Protein AF-A0A5N6WVU7-F1 (afdb_monomer_lite)

InterPro domains:
  IPR021858 Fungal transcription factor [PF11951] (6-106)
  IPR021858 Fungal transcription factor [PF11951] (131-244)

Sequence (281 aa):
MIGRYAALQSLRESLGTYGNGEYCYSILDTIIILFSLDVICLGTWRTHLLGAYCLLEACGGIEKWVASVRTQVQIGILLLLDAITSLVNREDCVFPYSYFEALLSMYNGYEWDLFILCEDSWHRVSPVTGLQDEESMQQDVDNMQFAEAWRNGLLLYLYRVFRWVPGCGIPVHILYRARAIMDHVFACRDECMISRQALLPLFFAGCELQEPMSHKRILNLCSSWNDRTRYHMFSTTIPLLEAVKAEQRTKGFEKVWLGQIIDRQHSSDSHFPLHVRICFG

Organism: NCBI:txid1034303

Structure (mmCIF, N/CA/C/O backbone):
data_AF-A0A5N6WVU7-F1
#
_entry.id   AF-A0A5N6WVU7-F1
#
loop_
_atom_site.group_PDB
_atom_site.id
_atom_site.type_symbol
_atom_site.label_atom_id
_atom_site.label_alt_id
_atom_site.label_comp_id
_atom_site.label_asym_id
_atom_site.label_entity_id
_atom_site.label_seq_id
_atom_site.pdbx_PDB_ins_code
_atom_site.Cartn_x
_atom_site.Cartn_y
_atom_site.Cartn_z
_atom_site.occupancy
_atom_site.B_iso_or_equiv
_atom_site.auth_seq_id
_atom_site.auth_comp_id
_atom_site.auth_asym_id
_atom_site.auth_atom_id
_atom_site.pdbx_PDB_model_num
ATOM 1 N N . MET A 1 1 ? 2.854 18.314 -23.146 1.00 35.88 1 MET A N 1
ATOM 2 C CA . MET A 1 1 ? 2.518 17.940 -24.543 1.00 35.88 1 MET A CA 1
ATOM 3 C C . MET A 1 1 ? 3.759 17.599 -25.380 1.00 35.88 1 MET A C 1
ATOM 5 O O . MET A 1 1 ? 3.767 16.538 -25.982 1.00 35.88 1 MET A O 1
ATOM 9 N N . ILE A 1 2 ? 4.822 18.421 -25.367 1.00 36.81 2 ILE A N 1
ATOM 10 C CA . ILE A 1 2 ? 6.056 18.200 -26.160 1.00 36.81 2 ILE A CA 1
ATOM 11 C C . ILE A 1 2 ? 6.826 16.923 -25.748 1.00 36.81 2 ILE A C 1
ATOM 13 O O . ILE A 1 2 ? 7.222 16.149 -26.614 1.00 36.81 2 ILE A O 1
ATOM 17 N N . GLY A 1 3 ? 6.956 16.632 -24.445 1.00 44.00 3 GLY A N 1
ATOM 18 C CA . GLY A 1 3 ? 7.668 15.432 -23.959 1.00 44.00 3 GLY A CA 1
ATOM 19 C C . GLY A 1 3 ? 7.017 14.091 -24.335 1.00 44.00 3 GLY A C 1
ATOM 20 O O . GLY A 1 3 ? 7.716 13.123 -24.609 1.00 44.00 3 GLY A O 1
ATOM 21 N N . ARG A 1 4 ? 5.680 14.042 -24.441 1.00 44.19 4 ARG A N 1
ATOM 22 C CA . ARG A 1 4 ? 4.930 12.829 -24.822 1.00 44.19 4 ARG A CA 1
ATOM 23 C C . ARG A 1 4 ? 5.155 12.446 -26.283 1.00 44.19 4 ARG A C 1
ATOM 25 O O . ARG A 1 4 ? 5.299 11.270 -26.592 1.00 44.19 4 ARG A O 1
ATOM 32 N N . TYR A 1 5 ? 5.186 13.435 -27.176 1.00 50.69 5 TYR A N 1
ATOM 33 C CA . TYR A 1 5 ? 5.423 13.198 -28.599 1.00 50.69 5 TYR A CA 1
ATOM 34 C C . TYR A 1 5 ? 6.846 12.677 -28.841 1.00 50.69 5 TYR A C 1
ATOM 36 O O . TYR A 1 5 ? 7.019 11.692 -29.552 1.00 50.69 5 TYR A O 1
ATOM 44 N N . ALA A 1 6 ? 7.840 13.269 -28.170 1.00 54.41 6 ALA A N 1
ATOM 45 C CA . ALA A 1 6 ? 9.226 12.807 -28.225 1.00 54.41 6 ALA A CA 1
ATOM 46 C C . ALA A 1 6 ? 9.384 11.373 -27.686 1.00 54.41 6 ALA A C 1
ATOM 48 O O . ALA A 1 6 ? 9.992 10.535 -28.344 1.00 54.41 6 ALA A O 1
ATOM 49 N N . ALA A 1 7 ? 8.763 11.059 -26.544 1.00 48.69 7 ALA A N 1
ATOM 50 C CA . ALA A 1 7 ? 8.805 9.719 -25.961 1.00 48.69 7 ALA A CA 1
ATOM 51 C C . ALA A 1 7 ? 8.106 8.661 -26.843 1.00 48.69 7 ALA A C 1
ATOM 53 O O . ALA A 1 7 ? 8.647 7.580 -27.057 1.00 48.69 7 ALA A O 1
ATOM 54 N N . LEU A 1 8 ? 6.944 8.969 -27.433 1.00 52.31 8 LEU A N 1
ATOM 55 C CA . LEU A 1 8 ? 6.273 8.062 -28.378 1.00 52.31 8 LEU A CA 1
ATOM 56 C C . LEU A 1 8 ? 7.084 7.842 -29.662 1.00 52.31 8 LEU A C 1
ATOM 58 O O . LEU A 1 8 ? 7.060 6.746 -30.224 1.00 52.31 8 LEU A O 1
ATOM 62 N N . GLN A 1 9 ? 7.800 8.867 -30.125 1.00 56.88 9 GLN A N 1
ATOM 63 C CA . GLN A 1 9 ? 8.658 8.765 -31.298 1.00 56.88 9 GLN A CA 1
ATOM 64 C C . GLN A 1 9 ? 9.895 7.898 -31.014 1.00 56.88 9 GLN A C 1
ATOM 66 O O . GLN A 1 9 ? 10.158 6.978 -31.786 1.00 56.88 9 GLN A O 1
ATOM 71 N N . SER A 1 10 ? 10.556 8.073 -29.862 1.00 54.19 10 SER A N 1
ATOM 72 C CA . SER A 1 10 ? 11.644 7.183 -29.425 1.00 54.19 10 SER A CA 1
ATOM 73 C C . SER A 1 10 ? 11.183 5.741 -29.202 1.00 54.19 10 SER A C 1
ATOM 75 O O . SER A 1 10 ? 11.891 4.815 -29.585 1.00 54.19 10 SER A O 1
ATOM 77 N N . LEU A 1 11 ? 9.980 5.518 -28.655 1.00 52.59 11 LEU A N 1
ATOM 78 C CA . LEU A 1 11 ? 9.412 4.171 -28.523 1.00 52.59 11 LEU A CA 1
ATOM 79 C C . LEU A 1 11 ? 9.238 3.503 -29.896 1.00 52.59 11 LEU A C 1
ATOM 81 O O . LEU A 1 11 ? 9.580 2.337 -30.078 1.00 52.59 11 LEU A O 1
ATOM 85 N N . ARG A 1 12 ? 8.716 4.252 -30.874 1.00 58.25 12 ARG A N 1
ATOM 86 C CA . ARG A 1 12 ? 8.471 3.761 -32.235 1.00 58.25 12 ARG A CA 1
ATOM 87 C C . ARG A 1 12 ? 9.765 3.468 -32.994 1.00 58.25 12 ARG A C 1
ATOM 89 O O . ARG A 1 12 ? 9.805 2.496 -33.742 1.00 58.25 12 ARG A O 1
ATOM 96 N N . GLU A 1 13 ? 10.795 4.286 -32.801 1.00 58.41 13 GLU A N 1
ATOM 97 C CA . GLU A 1 13 ? 12.123 4.084 -33.389 1.00 58.41 13 GLU A CA 1
ATOM 98 C C . GLU A 1 13 ? 12.815 2.850 -32.783 1.00 58.41 13 GLU A C 1
ATOM 100 O O . GLU A 1 13 ? 13.315 2.008 -33.526 1.00 58.41 13 GLU A O 1
ATOM 105 N N . SER A 1 14 ? 12.738 2.666 -31.460 1.00 53.97 14 SER A N 1
ATOM 106 C CA . SER A 1 14 ? 13.352 1.529 -30.756 1.00 53.97 14 SER A CA 1
ATOM 107 C C . SER A 1 14 ? 12.655 0.183 -31.006 1.00 53.97 14 SER A C 1
ATOM 109 O O . SER A 1 14 ? 13.319 -0.851 -31.055 1.00 53.97 14 SER A O 1
ATOM 111 N N . LEU A 1 15 ? 11.332 0.169 -31.221 1.00 52.25 15 LEU A N 1
ATOM 112 C CA . LEU A 1 15 ? 10.575 -1.040 -31.594 1.00 52.25 15 LEU A CA 1
ATOM 113 C C . LEU A 1 15 ? 10.888 -1.536 -33.020 1.00 52.25 15 LEU A C 1
ATOM 115 O O . LEU A 1 15 ? 10.596 -2.686 -33.344 1.00 52.25 15 LEU A O 1
ATOM 119 N N . GLY A 1 16 ? 11.476 -0.693 -33.878 1.00 50.41 16 GLY A N 1
ATOM 120 C CA . GLY A 1 16 ? 11.885 -1.060 -35.239 1.00 50.41 16 GLY A CA 1
ATOM 121 C C . GLY A 1 16 ? 13.186 -1.869 -35.309 1.00 50.41 16 GLY A C 1
ATOM 122 O O . GLY A 1 16 ? 13.470 -2.484 -36.335 1.00 50.41 16 GLY A O 1
ATOM 123 N N . THR A 1 17 ? 13.965 -1.900 -34.225 1.00 52.16 17 THR A N 1
ATOM 124 C CA . THR A 1 17 ? 15.300 -2.512 -34.151 1.00 52.16 17 THR A CA 1
ATOM 125 C C . THR A 1 17 ? 15.348 -3.576 -33.053 1.00 52.16 17 THR A C 1
ATOM 127 O O . THR A 1 17 ? 16.007 -3.410 -32.028 1.00 52.16 17 THR A O 1
ATOM 130 N N . TYR A 1 18 ? 14.629 -4.686 -33.233 1.00 42.50 18 TYR A N 1
ATOM 131 C CA . TYR A 1 18 ? 14.700 -5.817 -32.299 1.00 42.50 18 TYR A CA 1
ATOM 132 C C . TYR A 1 18 ? 16.038 -6.556 -32.454 1.00 42.50 18 TYR A C 1
ATOM 134 O O . TYR A 1 18 ? 16.320 -7.095 -33.524 1.00 42.50 18 TYR A O 1
ATOM 142 N N . GLY A 1 19 ? 16.855 -6.608 -31.391 1.00 47.59 19 GLY A N 1
ATOM 143 C CA . GLY A 1 19 ? 18.062 -7.448 -31.403 1.00 47.59 19 GLY A CA 1
ATOM 144 C C . GLY A 1 19 ? 19.119 -7.269 -30.304 1.00 47.59 19 GLY A C 1
ATOM 145 O O . GLY A 1 19 ? 19.970 -8.145 -30.199 1.00 47.59 19 GLY A O 1
ATOM 146 N N . ASN A 1 20 ? 19.107 -6.209 -29.479 1.00 49.03 20 ASN A N 1
ATOM 147 C CA . ASN A 1 20 ? 20.162 -5.992 -28.468 1.00 49.03 20 ASN A CA 1
ATOM 148 C C . ASN A 1 20 ? 19.606 -5.587 -27.088 1.00 49.03 20 ASN A C 1
ATOM 150 O O . ASN A 1 20 ? 18.650 -4.817 -27.002 1.00 49.03 20 ASN A O 1
ATOM 154 N N . GLY A 1 21 ? 20.226 -6.073 -26.004 1.00 45.66 21 GLY A N 1
ATOM 155 C CA . GLY A 1 21 ? 19.768 -5.855 -24.620 1.00 45.66 21 GLY A CA 1
ATOM 156 C C . GLY A 1 21 ? 19.738 -4.383 -24.182 1.00 45.66 21 GLY A C 1
ATOM 157 O O . GLY A 1 21 ? 18.848 -3.989 -23.436 1.00 45.66 21 GLY A O 1
ATOM 158 N N . GLU A 1 22 ? 20.632 -3.545 -24.716 1.00 47.44 22 GLU A N 1
ATOM 159 C CA . GLU A 1 22 ? 20.660 -2.097 -24.444 1.00 47.44 22 GLU A CA 1
ATOM 160 C C . GLU A 1 22 ? 19.399 -1.354 -24.921 1.00 47.44 22 GLU A C 1
ATOM 162 O O . GLU A 1 22 ? 18.957 -0.407 -24.269 1.00 47.44 22 GLU A O 1
ATOM 167 N N . TYR A 1 23 ? 18.759 -1.815 -26.002 1.00 53.78 23 TYR A N 1
ATOM 168 C CA . TYR A 1 23 ? 17.535 -1.195 -26.528 1.00 53.78 23 TYR A CA 1
ATOM 169 C C . TYR A 1 23 ? 16.320 -1.450 -25.636 1.00 53.78 23 TYR A C 1
ATOM 171 O O . TYR A 1 23 ? 15.434 -0.603 -25.530 1.00 53.78 23 TYR A O 1
ATOM 179 N N . CYS A 1 24 ? 16.286 -2.595 -24.955 1.00 48.09 24 CYS A N 1
ATOM 180 C CA . CYS A 1 24 ? 15.159 -2.965 -24.106 1.00 48.09 24 CYS A CA 1
ATOM 181 C C . CYS A 1 24 ? 15.097 -2.072 -22.851 1.00 48.09 24 CYS A C 1
ATOM 183 O O . CYS A 1 24 ? 14.005 -1.705 -22.420 1.00 48.09 24 CYS A O 1
ATOM 185 N N . TYR A 1 25 ? 16.250 -1.634 -22.328 1.00 55.03 25 TYR A N 1
ATOM 186 C CA . TYR A 1 25 ? 16.323 -0.668 -21.223 1.00 55.03 25 TYR A CA 1
ATOM 187 C C . TYR A 1 25 ? 15.810 0.721 -21.620 1.00 55.03 25 TYR A C 1
ATOM 189 O O . TYR A 1 25 ? 15.044 1.323 -20.873 1.00 55.03 25 TYR A O 1
ATOM 197 N N . SER A 1 26 ? 16.162 1.199 -22.820 1.00 56.56 26 SER A N 1
ATOM 198 C CA . SER A 1 26 ? 15.680 2.487 -23.345 1.00 56.56 26 SER A CA 1
ATOM 199 C C . SER A 1 26 ? 14.161 2.495 -23.575 1.00 56.56 26 SER A C 1
ATOM 201 O O . SER A 1 26 ? 13.489 3.495 -23.305 1.00 56.56 26 SER A O 1
ATOM 203 N N . ILE A 1 27 ? 13.596 1.367 -24.018 1.00 58.38 27 ILE A N 1
ATOM 204 C CA . ILE A 1 27 ? 12.145 1.194 -24.162 1.00 58.38 27 ILE A CA 1
ATOM 205 C C . ILE A 1 27 ? 11.454 1.218 -22.792 1.00 58.38 27 ILE A C 1
ATOM 207 O O . ILE A 1 27 ? 10.429 1.883 -22.643 1.00 58.38 27 ILE A O 1
ATOM 211 N N . LEU A 1 28 ? 12.021 0.547 -21.785 1.00 53.56 28 LEU A N 1
ATOM 212 C CA . LEU A 1 28 ? 11.471 0.512 -20.429 1.00 53.56 28 LEU A CA 1
ATOM 213 C C . LEU A 1 28 ? 11.452 1.903 -19.775 1.00 53.56 28 LEU A C 1
ATOM 215 O O . LEU A 1 28 ? 10.416 2.312 -19.253 1.00 53.56 28 LEU A O 1
ATOM 219 N N . ASP A 1 29 ? 12.550 2.659 -19.889 1.00 53.69 29 ASP A N 1
ATOM 220 C CA . ASP A 1 29 ? 12.634 4.059 -19.439 1.00 53.69 29 ASP A CA 1
ATOM 221 C C . ASP A 1 29 ? 11.550 4.923 -20.093 1.00 53.69 29 ASP A C 1
ATOM 223 O O . ASP A 1 29 ? 10.857 5.700 -19.435 1.00 53.69 29 ASP A O 1
ATOM 227 N N . THR A 1 30 ? 11.349 4.739 -21.397 1.00 58.56 30 THR A N 1
ATOM 228 C CA . THR A 1 30 ? 10.334 5.469 -22.159 1.00 58.56 30 THR A CA 1
ATOM 229 C C . THR A 1 30 ? 8.915 5.129 -21.691 1.00 58.56 30 THR A C 1
ATOM 231 O O . THR A 1 30 ? 8.081 6.026 -21.574 1.00 58.56 30 THR A O 1
ATOM 234 N N . ILE A 1 31 ? 8.629 3.857 -21.387 1.00 58.28 31 ILE A N 1
ATOM 235 C CA . ILE A 1 31 ? 7.326 3.426 -20.857 1.00 58.28 31 ILE A CA 1
ATOM 236 C C . ILE A 1 31 ? 7.080 4.021 -19.467 1.00 58.28 31 ILE A C 1
ATOM 238 O O . ILE A 1 31 ? 5.985 4.521 -19.220 1.00 58.28 31 ILE A O 1
ATOM 242 N N . ILE A 1 32 ? 8.087 4.026 -18.590 1.00 56.19 32 ILE A N 1
ATOM 243 C CA . ILE A 1 32 ? 7.998 4.619 -17.248 1.00 56.19 32 ILE A CA 1
ATOM 244 C C . ILE A 1 32 ? 7.707 6.122 -17.344 1.00 56.19 32 ILE A C 1
ATOM 246 O O . ILE A 1 32 ? 6.791 6.613 -16.690 1.00 56.19 32 ILE A O 1
ATOM 250 N N . ILE A 1 33 ? 8.413 6.849 -18.216 1.00 58.78 33 ILE A N 1
ATOM 251 C CA . ILE A 1 33 ? 8.192 8.288 -18.438 1.00 58.78 33 ILE A CA 1
ATOM 252 C C . ILE A 1 33 ? 6.788 8.560 -18.995 1.00 58.78 33 ILE A C 1
ATOM 254 O O . ILE A 1 33 ? 6.091 9.452 -18.511 1.00 58.78 33 ILE A O 1
ATOM 258 N N . LEU A 1 34 ? 6.354 7.801 -20.008 1.00 52.84 34 LEU A N 1
ATOM 259 C CA . LEU A 1 34 ? 5.012 7.938 -20.585 1.00 52.84 34 LEU A CA 1
ATOM 260 C C . LEU A 1 34 ? 3.926 7.649 -19.547 1.00 52.84 34 LEU A C 1
ATOM 262 O O . LEU A 1 34 ? 2.933 8.370 -19.496 1.00 52.84 34 LEU A O 1
ATOM 266 N N . PHE A 1 35 ? 4.142 6.651 -18.693 1.00 53.75 35 PHE A N 1
ATOM 267 C CA . PHE A 1 35 ? 3.221 6.307 -17.622 1.00 53.75 35 PHE A CA 1
ATOM 268 C C . PHE A 1 35 ? 3.134 7.422 -16.581 1.00 53.75 35 PHE A C 1
ATOM 270 O O . PHE A 1 35 ? 2.035 7.898 -16.320 1.00 53.75 35 PHE A O 1
ATOM 277 N N . SER A 1 36 ? 4.265 7.905 -16.052 1.00 54.22 36 SER A N 1
ATOM 278 C CA . SER A 1 36 ? 4.308 9.018 -15.088 1.00 54.22 36 SER A CA 1
ATOM 279 C C . SER A 1 36 ? 3.626 10.288 -15.616 1.00 54.22 36 SER A C 1
ATOM 281 O O . SER A 1 36 ? 3.037 11.041 -14.844 1.00 54.22 36 SER A O 1
ATOM 283 N N . LEU A 1 37 ? 3.645 10.507 -16.936 1.00 51.09 37 LEU A N 1
ATOM 284 C CA . LEU A 1 37 ? 2.927 11.602 -17.596 1.00 51.09 37 LEU A CA 1
ATOM 285 C C . LEU A 1 37 ? 1.420 11.330 -17.788 1.00 51.09 37 LEU A C 1
ATOM 287 O O . LEU A 1 37 ? 0.632 12.276 -17.755 1.00 51.09 37 LEU A O 1
ATOM 291 N N . ASP A 1 38 ? 1.009 10.073 -17.990 1.00 49.34 38 ASP A N 1
ATOM 292 C CA . ASP A 1 38 ? -0.384 9.678 -18.256 1.00 49.34 38 ASP A CA 1
ATOM 293 C C . ASP A 1 38 ? -1.187 9.288 -16.991 1.00 49.34 38 ASP A C 1
ATOM 295 O O . ASP A 1 38 ? -2.422 9.290 -17.066 1.00 49.34 38 ASP A O 1
ATOM 299 N N . VAL A 1 39 ? -0.546 9.063 -15.823 1.00 49.31 39 VAL A N 1
ATOM 300 C CA . VAL A 1 39 ? -1.210 8.868 -14.500 1.00 49.31 39 VAL A CA 1
ATOM 301 C C . VAL A 1 39 ? -2.236 9.967 -14.210 1.00 49.31 39 VAL A C 1
ATOM 303 O O . VAL A 1 39 ? -3.221 9.744 -13.511 1.00 49.31 39 VAL A O 1
ATOM 306 N N . ILE A 1 40 ? -2.038 11.154 -14.779 1.00 45.28 40 ILE A N 1
ATOM 307 C CA . ILE A 1 40 ? -2.839 12.329 -14.461 1.00 45.28 40 ILE A CA 1
ATOM 308 C C . ILE A 1 40 ? -4.154 12.386 -15.266 1.00 45.28 40 ILE A C 1
ATOM 310 O O . ILE A 1 40 ? -5.079 13.036 -14.783 1.00 45.28 40 ILE A O 1
ATOM 314 N N . CYS A 1 41 ? -4.313 11.730 -16.437 1.00 47.09 41 CYS A N 1
ATOM 315 C CA . CYS A 1 41 ? -5.431 12.130 -17.320 1.00 47.09 41 CYS A CA 1
ATOM 316 C C . CYS A 1 41 ? -6.154 11.135 -18.264 1.00 47.09 41 CYS A C 1
ATOM 318 O O . CYS A 1 41 ? -7.213 11.552 -18.727 1.00 47.09 41 CYS A O 1
ATOM 320 N N . LEU A 1 42 ? -5.695 9.929 -18.663 1.00 50.47 42 LEU A N 1
ATOM 321 C CA . LEU A 1 42 ? -6.244 9.366 -19.938 1.00 50.47 42 LEU A CA 1
ATOM 322 C C . LEU A 1 42 ? -6.540 7.855 -20.091 1.00 50.47 42 LEU A C 1
ATOM 324 O O . LEU A 1 42 ? -6.885 7.437 -21.194 1.00 50.47 42 LEU A O 1
ATOM 328 N N . GLY A 1 43 ? -6.510 7.024 -19.044 1.00 55.31 43 GLY A N 1
ATOM 329 C CA . GLY A 1 43 ? -7.137 5.684 -19.107 1.00 55.31 43 GLY A CA 1
ATOM 330 C C . GLY A 1 43 ? -6.485 4.630 -20.030 1.00 55.31 43 GLY A C 1
ATOM 331 O O . GLY A 1 43 ? -7.041 3.550 -20.191 1.00 55.31 43 GLY A O 1
ATOM 332 N N . THR A 1 44 ? -5.307 4.885 -20.613 1.00 64.44 44 THR A N 1
ATOM 333 C CA . THR A 1 44 ? -4.564 3.929 -21.473 1.00 64.44 44 THR A CA 1
ATOM 334 C C . THR A 1 44 ? -3.466 3.147 -20.740 1.00 64.44 44 THR A C 1
ATOM 336 O O . THR A 1 44 ? -2.666 2.447 -21.360 1.00 64.44 44 THR A O 1
ATOM 339 N N . TRP A 1 45 ? -3.420 3.249 -19.411 1.00 70.75 45 TRP A N 1
ATOM 340 C CA . TRP A 1 45 ? -2.380 2.692 -18.540 1.00 70.75 45 TRP A CA 1
ATOM 341 C C . TRP A 1 45 ? -2.212 1.169 -18.682 1.00 70.75 45 TRP A C 1
ATOM 343 O O . TRP A 1 45 ? -1.083 0.680 -18.732 1.00 70.75 45 TRP A O 1
ATOM 353 N N . ARG A 1 46 ? -3.316 0.420 -18.830 1.00 76.56 46 ARG A N 1
ATOM 354 C CA . ARG A 1 46 ? -3.299 -1.050 -18.915 1.00 76.56 46 ARG A CA 1
ATOM 355 C C . ARG A 1 46 ? -2.525 -1.525 -20.140 1.00 76.56 46 ARG A C 1
ATOM 357 O O . ARG A 1 46 ? -1.755 -2.472 -20.049 1.00 76.56 46 ARG A O 1
ATOM 364 N N . THR A 1 47 ? -2.659 -0.824 -21.266 1.00 79.06 47 THR A N 1
ATOM 365 C CA . THR A 1 47 ? -1.919 -1.114 -22.502 1.00 79.06 47 THR A CA 1
ATOM 366 C C . THR A 1 47 ? -0.414 -0.930 -22.317 1.00 79.06 47 THR A C 1
ATOM 368 O O . THR A 1 47 ? 0.368 -1.721 -22.840 1.00 79.06 47 THR A O 1
ATOM 371 N N . HIS A 1 48 ? 0.006 0.086 -21.558 1.00 77.62 48 HIS A N 1
ATOM 372 C CA . HIS A 1 48 ? 1.422 0.339 -21.288 1.00 77.62 48 HIS A CA 1
ATOM 373 C C . HIS A 1 48 ? 2.025 -0.707 -20.348 1.00 77.62 48 HIS A C 1
ATOM 375 O O . HIS A 1 48 ? 3.105 -1.219 -20.639 1.00 77.62 48 HIS A O 1
ATOM 381 N N . LEU A 1 49 ? 1.312 -1.079 -19.280 1.00 83.12 49 LEU A N 1
ATOM 382 C CA . LEU A 1 49 ? 1.741 -2.155 -18.382 1.00 83.12 49 LEU A CA 1
ATOM 383 C C . LEU A 1 49 ? 1.792 -3.501 -19.112 1.00 83.12 49 LEU A C 1
ATOM 385 O O . LEU A 1 49 ? 2.767 -4.230 -18.967 1.00 83.12 49 LEU A O 1
ATOM 389 N N . LEU A 1 50 ? 0.799 -3.797 -19.960 1.00 85.62 50 LEU A N 1
ATOM 390 C CA . LEU A 1 50 ? 0.780 -5.020 -20.767 1.00 85.62 50 LEU A CA 1
ATOM 391 C C . LEU A 1 50 ? 1.958 -5.049 -21.746 1.00 85.62 50 LEU A C 1
ATOM 393 O O . LEU A 1 50 ? 2.637 -6.063 -21.862 1.00 85.62 50 LEU A O 1
ATOM 397 N N . GLY A 1 51 ? 2.241 -3.925 -22.411 1.00 82.38 51 GLY A N 1
ATOM 398 C CA . GLY A 1 51 ? 3.395 -3.794 -23.298 1.00 82.38 51 GLY A CA 1
ATOM 399 C C . GLY A 1 51 ? 4.724 -4.002 -22.568 1.00 82.38 51 GLY A C 1
ATOM 400 O O . GLY A 1 51 ? 5.579 -4.735 -23.064 1.00 82.38 51 GLY A O 1
ATOM 401 N N . ALA A 1 52 ? 4.883 -3.414 -21.378 1.00 85.12 52 ALA A N 1
ATOM 402 C CA . ALA A 1 52 ? 6.061 -3.628 -20.541 1.00 85.12 52 ALA A CA 1
ATOM 403 C C . ALA A 1 52 ? 6.191 -5.096 -20.118 1.00 85.12 52 ALA A C 1
ATOM 405 O O . ALA A 1 52 ? 7.260 -5.679 -20.275 1.00 85.12 52 ALA A O 1
ATOM 406 N N . TYR A 1 53 ? 5.104 -5.716 -19.656 1.00 88.50 53 TYR A N 1
ATOM 407 C CA . TYR A 1 53 ? 5.093 -7.126 -19.283 1.00 88.50 53 TYR A CA 1
ATOM 408 C C . TYR A 1 53 ? 5.500 -8.031 -20.455 1.00 88.50 53 TYR A C 1
ATOM 410 O O . TYR A 1 53 ? 6.439 -8.818 -20.329 1.00 88.50 53 TYR A O 1
ATOM 418 N N . CYS A 1 54 ? 4.884 -7.854 -21.629 1.00 85.69 54 CYS A N 1
ATOM 419 C CA . CYS A 1 54 ? 5.233 -8.607 -22.832 1.00 85.69 54 CYS A CA 1
ATOM 420 C C . CYS A 1 54 ? 6.704 -8.427 -23.238 1.00 85.69 54 CYS A C 1
ATOM 422 O O . CYS A 1 54 ? 7.330 -9.390 -23.676 1.00 85.69 54 CYS A O 1
ATOM 424 N N . LEU A 1 55 ? 7.268 -7.222 -23.089 1.00 84.31 55 LEU A N 1
ATOM 425 C CA . LEU A 1 55 ? 8.684 -6.970 -23.363 1.00 84.31 55 LEU A CA 1
ATOM 426 C C . LEU A 1 55 ? 9.591 -7.727 -22.387 1.00 84.31 55 LEU A C 1
ATOM 428 O O . LEU A 1 55 ? 10.551 -8.364 -22.820 1.00 84.31 55 LEU A O 1
ATOM 432 N N . LEU A 1 56 ? 9.289 -7.681 -21.086 1.00 87.00 56 LEU A N 1
ATOM 433 C CA . LEU A 1 56 ? 10.089 -8.376 -20.077 1.00 87.00 56 LEU A CA 1
ATOM 434 C C . LEU A 1 56 ? 10.105 -9.887 -20.337 1.00 87.00 56 LEU A C 1
ATOM 436 O O . LEU A 1 56 ? 11.179 -10.491 -20.347 1.00 87.00 56 LEU A O 1
ATOM 440 N N . GLU A 1 57 ? 8.941 -10.475 -20.617 1.00 90.25 57 GLU A N 1
ATOM 441 C CA . GLU A 1 57 ? 8.800 -11.895 -20.961 1.00 90.25 57 GLU A CA 1
ATOM 442 C C . GLU A 1 57 ? 9.548 -12.248 -22.256 1.00 90.25 57 GLU A C 1
ATOM 444 O O . GLU A 1 57 ? 10.337 -13.195 -22.282 1.00 90.25 57 GLU A O 1
ATOM 449 N N . ALA A 1 58 ? 9.404 -11.442 -23.317 1.00 83.12 58 ALA A N 1
ATOM 450 C CA . ALA A 1 58 ? 10.108 -11.656 -24.587 1.00 83.12 58 ALA A CA 1
ATOM 451 C C . ALA A 1 58 ? 11.639 -11.607 -24.437 1.00 83.12 58 ALA A C 1
ATOM 453 O O . ALA A 1 58 ? 12.368 -12.306 -25.143 1.00 83.12 58 ALA A O 1
ATOM 454 N N . CYS A 1 59 ? 12.135 -10.810 -23.492 1.00 81.25 59 CYS A N 1
ATOM 455 C CA . CYS A 1 59 ? 13.555 -10.683 -23.188 1.00 81.25 59 CYS A CA 1
ATOM 456 C C . CYS A 1 59 ? 14.058 -11.712 -22.160 1.00 81.25 59 CYS A C 1
ATOM 458 O O . CYS A 1 59 ? 15.199 -11.610 -21.713 1.00 81.25 59 CYS A O 1
ATOM 460 N N . GLY A 1 60 ? 13.265 -12.741 -21.843 1.00 82.38 60 GLY A N 1
ATOM 461 C CA . GLY A 1 60 ? 13.666 -13.885 -21.021 1.00 82.38 60 GLY A CA 1
ATOM 462 C C . GLY A 1 60 ? 13.195 -13.842 -19.570 1.00 82.38 60 GLY A C 1
ATOM 463 O O . GLY A 1 60 ? 13.775 -14.546 -18.748 1.00 82.38 60 GLY A O 1
ATOM 464 N N . GLY A 1 61 ? 12.163 -13.049 -19.276 1.00 85.25 61 GLY A N 1
ATOM 465 C CA . GLY A 1 61 ? 11.463 -13.053 -17.994 1.00 85.25 61 GLY A CA 1
ATOM 466 C C . GLY A 1 61 ? 12.249 -12.416 -16.849 1.00 85.25 61 GLY A C 1
ATOM 467 O O . GLY A 1 61 ? 13.397 -11.992 -17.000 1.00 85.25 61 GLY A O 1
ATOM 468 N N . ILE A 1 62 ? 11.612 -12.341 -15.679 1.00 83.50 62 ILE A N 1
ATOM 469 C CA . ILE A 1 62 ? 12.123 -11.611 -14.510 1.00 83.50 62 ILE A CA 1
ATOM 470 C C . ILE A 1 62 ? 13.568 -11.970 -14.132 1.00 83.50 62 ILE A C 1
ATOM 472 O O . ILE A 1 62 ? 14.340 -11.075 -1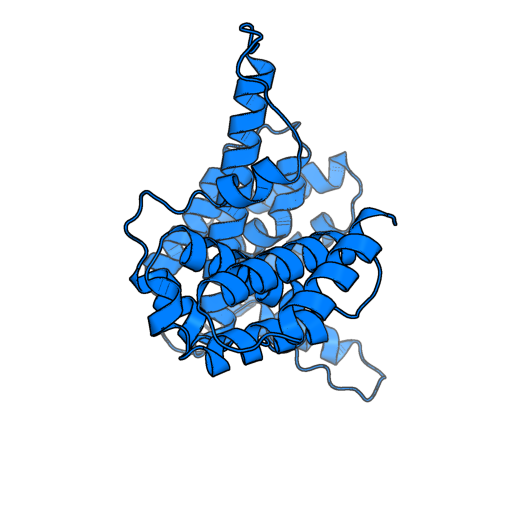3.807 1.00 83.50 62 ILE A O 1
ATOM 476 N N . GLU A 1 63 ? 13.976 -13.236 -14.261 1.00 82.56 63 GLU A N 1
ATOM 477 C CA . GLU A 1 63 ? 15.318 -13.710 -13.892 1.00 82.56 63 GLU A CA 1
ATOM 478 C C . GLU A 1 63 ? 16.445 -12.997 -14.652 1.00 82.56 63 GLU A C 1
ATOM 480 O O . GLU A 1 63 ? 17.490 -12.703 -14.074 1.00 82.56 63 GLU A O 1
ATOM 485 N N . LYS A 1 64 ? 16.235 -12.667 -15.934 1.00 79.56 64 LYS A N 1
ATOM 486 C CA . LYS A 1 64 ? 17.235 -11.931 -16.724 1.00 79.56 64 LYS A CA 1
ATOM 487 C C . LYS A 1 64 ? 17.259 -10.443 -16.409 1.00 79.56 64 LYS A C 1
ATOM 489 O O . LYS A 1 64 ? 18.298 -9.802 -16.552 1.00 79.56 64 LYS A O 1
ATOM 494 N N . TRP A 1 65 ? 16.123 -9.902 -15.987 1.00 74.56 65 TRP A N 1
ATOM 495 C CA . TRP A 1 65 ? 15.952 -8.479 -15.725 1.00 74.56 65 TRP A CA 1
ATOM 496 C C . TRP A 1 65 ? 16.247 -8.078 -14.286 1.00 74.56 65 TRP A C 1
ATOM 498 O O . TRP A 1 65 ? 16.389 -6.898 -14.031 1.00 74.56 65 TRP A O 1
ATOM 508 N N . VAL A 1 66 ? 16.384 -9.006 -13.339 1.00 71.38 66 VAL A N 1
ATOM 509 C CA . VAL A 1 66 ? 16.841 -8.674 -11.976 1.00 71.38 66 VAL A CA 1
ATOM 510 C C . VAL A 1 66 ? 18.366 -8.710 -11.833 1.00 71.38 66 VAL A C 1
ATOM 512 O O . VAL A 1 66 ? 18.883 -8.663 -10.721 1.00 71.38 66 VAL A O 1
ATOM 515 N N . ALA A 1 67 ? 19.109 -8.771 -12.943 1.00 74.94 67 ALA A N 1
ATOM 516 C CA . ALA A 1 67 ? 20.567 -8.881 -12.938 1.00 74.94 67 ALA A CA 1
ATOM 517 C C . ALA A 1 67 ? 21.296 -7.585 -12.526 1.00 74.94 67 ALA A C 1
ATOM 519 O O . ALA A 1 67 ? 22.478 -7.639 -12.191 1.00 74.94 67 ALA A O 1
ATOM 520 N N . SER A 1 68 ? 20.633 -6.422 -12.556 1.00 74.81 68 SER A N 1
ATOM 521 C CA . SER A 1 68 ? 21.233 -5.148 -12.134 1.00 74.81 68 SER A CA 1
ATOM 522 C C . SER A 1 68 ? 20.303 -4.320 -11.250 1.00 74.81 68 SER A C 1
ATOM 524 O O . SER A 1 68 ? 19.086 -4.365 -11.400 1.00 74.81 68 SER A O 1
ATOM 526 N N . VAL A 1 69 ? 20.876 -3.492 -10.370 1.00 70.69 69 VAL A N 1
ATOM 527 C CA . VAL A 1 69 ? 20.108 -2.603 -9.475 1.00 70.69 69 VAL A CA 1
ATOM 528 C C . VAL A 1 69 ? 19.171 -1.687 -10.268 1.00 70.69 69 VAL A C 1
ATOM 530 O O . VAL A 1 69 ? 18.002 -1.558 -9.932 1.00 70.69 69 VAL A O 1
ATOM 533 N N . ARG A 1 70 ? 19.630 -1.118 -11.390 1.00 71.12 70 ARG A N 1
ATOM 534 C CA . ARG A 1 70 ? 18.800 -0.251 -12.247 1.00 71.12 70 ARG A CA 1
ATOM 535 C C . ARG A 1 70 ? 17.533 -0.947 -12.749 1.00 71.12 70 ARG A C 1
ATOM 537 O O . ARG A 1 70 ? 16.461 -0.355 -12.775 1.00 71.12 70 ARG A O 1
ATOM 544 N N . THR A 1 71 ? 17.667 -2.191 -13.179 1.00 75.25 71 THR A N 1
ATOM 545 C CA . THR A 1 71 ? 16.584 -2.937 -13.831 1.00 75.25 71 THR A CA 1
ATOM 546 C C . THR A 1 71 ? 15.600 -3.485 -12.814 1.00 75.25 71 THR A C 1
ATOM 548 O O . THR A 1 71 ? 14.391 -3.377 -13.006 1.00 75.25 71 THR A O 1
ATOM 551 N N . GLN A 1 72 ? 16.113 -3.933 -11.670 1.00 74.75 72 GLN A N 1
ATOM 552 C CA . GLN A 1 72 ? 15.329 -4.173 -10.469 1.00 74.75 72 GLN A CA 1
ATOM 553 C C . GLN A 1 72 ? 14.482 -2.938 -10.122 1.00 74.75 72 GLN A C 1
ATOM 555 O O . GLN A 1 72 ? 13.262 -3.026 -10.027 1.00 74.75 72 GLN A O 1
ATOM 560 N N . VAL A 1 73 ? 15.107 -1.768 -10.020 1.00 67.62 73 VAL A N 1
ATOM 561 C CA . VAL A 1 73 ? 14.453 -0.495 -9.702 1.00 67.62 73 VAL A CA 1
ATOM 562 C C . VAL A 1 73 ? 13.341 -0.145 -10.708 1.00 67.62 73 VAL A C 1
ATOM 564 O O . VAL A 1 73 ? 12.211 0.125 -10.302 1.00 67.62 73 VAL A O 1
ATOM 567 N N . GLN A 1 74 ? 13.602 -0.247 -12.014 1.00 72.38 74 GLN A N 1
ATOM 568 C CA . GLN A 1 74 ? 12.603 -0.016 -13.071 1.00 72.38 74 GLN A CA 1
ATOM 569 C C . GLN A 1 74 ? 11.417 -0.991 -12.996 1.00 72.38 74 GLN A C 1
ATOM 571 O O . GLN A 1 74 ? 10.262 -0.580 -13.122 1.00 72.38 74 GLN A O 1
ATOM 576 N N . ILE A 1 75 ? 11.682 -2.279 -12.762 1.00 79.31 75 ILE A N 1
ATOM 577 C CA . ILE A 1 75 ? 10.628 -3.279 -12.555 1.00 79.31 75 ILE A CA 1
ATOM 578 C C . ILE A 1 75 ? 9.832 -2.944 -11.294 1.00 79.31 75 ILE A C 1
ATOM 580 O O . ILE A 1 75 ? 8.607 -2.996 -11.320 1.00 79.31 75 ILE A O 1
ATOM 584 N N . GLY A 1 76 ? 10.502 -2.534 -10.217 1.00 74.81 76 GLY A N 1
ATOM 585 C CA . GLY A 1 76 ? 9.862 -2.084 -8.986 1.00 74.81 76 GLY A CA 1
ATOM 586 C C . GLY A 1 76 ? 8.868 -0.950 -9.222 1.00 74.81 76 GLY A C 1
ATOM 587 O O . GLY A 1 76 ? 7.758 -1.017 -8.699 1.00 74.81 76 GLY A O 1
ATOM 588 N N . ILE A 1 77 ? 9.208 0.036 -10.063 1.00 72.12 77 ILE A N 1
ATOM 589 C CA . ILE A 1 77 ? 8.264 1.092 -10.464 1.00 72.12 77 ILE A CA 1
ATOM 590 C C . ILE A 1 77 ? 7.060 0.503 -11.197 1.00 72.12 77 ILE A C 1
ATOM 592 O O . ILE A 1 77 ? 5.927 0.823 -10.862 1.00 72.12 77 ILE A O 1
ATOM 596 N N . LEU A 1 78 ? 7.272 -0.353 -12.195 1.00 79.12 78 LEU A N 1
ATOM 597 C CA . LEU A 1 78 ? 6.168 -0.914 -12.980 1.00 79.12 78 LEU A CA 1
ATOM 598 C C . LEU A 1 78 ? 5.214 -1.739 -12.118 1.00 79.12 78 LEU A C 1
ATOM 600 O O . LEU A 1 78 ? 4.002 -1.606 -12.244 1.00 79.12 78 LEU A O 1
ATOM 604 N N . LEU A 1 79 ? 5.767 -2.531 -11.205 1.00 78.50 79 LEU A N 1
ATOM 605 C CA . LEU A 1 79 ? 5.029 -3.333 -10.239 1.00 78.50 79 LEU A CA 1
ATOM 606 C C . LEU A 1 79 ? 4.257 -2.467 -9.235 1.00 78.50 79 LEU A C 1
ATOM 608 O O . LEU A 1 79 ? 3.093 -2.733 -8.938 1.00 78.50 79 LEU A O 1
ATOM 612 N N . LEU A 1 80 ? 4.886 -1.400 -8.740 1.00 73.44 80 LEU A N 1
ATOM 613 C CA . LEU A 1 80 ? 4.252 -0.392 -7.897 1.00 73.44 80 LEU A CA 1
ATOM 614 C C . LEU A 1 80 ? 3.062 0.263 -8.605 1.00 73.44 80 LEU A C 1
ATOM 616 O O . LEU A 1 80 ? 1.969 0.364 -8.047 1.00 73.44 80 LEU A O 1
ATOM 620 N N . LEU A 1 81 ? 3.282 0.708 -9.838 1.00 74.69 81 LEU A N 1
ATOM 621 C CA . LEU A 1 81 ? 2.276 1.376 -10.646 1.00 74.69 81 LEU A CA 1
ATOM 622 C C . LEU A 1 81 ? 1.132 0.430 -10.993 1.00 74.69 81 LEU A C 1
ATOM 624 O O . LEU A 1 81 ? -0.023 0.828 -10.889 1.00 74.69 81 LEU A O 1
ATOM 628 N N . ASP A 1 82 ? 1.427 -0.818 -11.342 1.00 78.19 82 ASP A N 1
ATOM 629 C CA . ASP A 1 82 ? 0.420 -1.844 -11.590 1.00 78.19 82 ASP A CA 1
ATOM 630 C C . ASP A 1 82 ? -0.438 -2.103 -10.350 1.00 78.19 82 ASP A C 1
ATOM 632 O O . ASP A 1 82 ? -1.662 -2.084 -10.439 1.00 78.19 82 ASP A O 1
ATOM 636 N N . ALA A 1 83 ? 0.179 -2.210 -9.169 1.00 72.69 83 ALA A N 1
ATOM 637 C CA . ALA A 1 83 ? -0.537 -2.386 -7.909 1.00 72.69 83 ALA A CA 1
ATOM 638 C C . ALA A 1 83 ? -1.448 -1.193 -7.572 1.00 72.69 83 ALA A C 1
ATOM 640 O O . ALA A 1 83 ? -2.619 -1.383 -7.241 1.00 72.69 83 ALA A O 1
ATOM 641 N N . ILE A 1 84 ? -0.938 0.042 -7.683 1.00 68.06 84 ILE A N 1
ATOM 642 C CA . ILE A 1 84 ? -1.727 1.265 -7.450 1.00 68.06 84 ILE A CA 1
ATOM 643 C C . ILE A 1 84 ? -2.883 1.342 -8.443 1.00 68.06 84 ILE A C 1
ATOM 645 O O . ILE A 1 84 ? -4.012 1.664 -8.076 1.00 68.06 84 ILE A O 1
ATOM 649 N N . THR A 1 85 ? -2.614 1.049 -9.708 1.00 71.69 85 THR A N 1
ATOM 650 C CA . THR A 1 85 ? -3.597 1.232 -10.769 1.00 71.69 85 THR A CA 1
ATOM 651 C C . THR A 1 85 ? -4.675 0.158 -10.728 1.00 71.69 85 THR A C 1
ATOM 653 O O . THR A 1 85 ? -5.850 0.476 -10.906 1.00 71.69 85 THR A O 1
ATOM 656 N N . SER A 1 86 ? -4.304 -1.077 -10.402 1.00 73.75 86 SER A N 1
ATOM 657 C CA . SER A 1 86 ? -5.226 -2.182 -10.126 1.00 73.75 86 SER A CA 1
ATOM 658 C C . SER A 1 86 ? -6.125 -1.867 -8.937 1.00 73.75 86 SER A C 1
ATOM 660 O O . SER A 1 86 ? -7.346 -1.997 -9.025 1.00 73.75 86 SER A O 1
ATOM 662 N N . LEU A 1 87 ? -5.543 -1.322 -7.864 1.00 66.38 87 LEU A N 1
ATOM 663 C CA . LEU A 1 87 ? -6.287 -0.861 -6.697 1.00 66.38 87 LEU A CA 1
ATOM 664 C C . LEU A 1 87 ? -7.287 0.258 -7.042 1.00 66.38 87 LEU A C 1
ATOM 666 O O . LEU A 1 87 ? -8.444 0.198 -6.627 1.00 66.38 87 LEU A O 1
ATOM 670 N N . VAL A 1 88 ? -6.865 1.276 -7.799 1.00 64.75 88 VAL A N 1
ATOM 671 C CA . VAL A 1 88 ? -7.715 2.428 -8.156 1.00 64.75 88 VAL A CA 1
ATOM 672 C C . VAL A 1 88 ? -8.820 2.036 -9.140 1.00 64.75 88 VAL A C 1
ATOM 674 O O . VAL A 1 88 ? -9.967 2.446 -8.960 1.00 64.75 88 VAL A O 1
ATOM 677 N N . ASN A 1 89 ? -8.500 1.239 -10.162 1.00 65.12 89 ASN A N 1
ATOM 678 C CA . ASN A 1 89 ? -9.456 0.843 -11.202 1.00 65.12 89 ASN A CA 1
ATOM 679 C C . ASN A 1 89 ? -10.284 -0.392 -10.837 1.00 65.12 89 ASN A C 1
ATOM 681 O O . ASN A 1 89 ? -11.237 -0.696 -11.549 1.00 65.12 89 ASN A O 1
ATOM 685 N N . ARG A 1 90 ? -9.980 -1.056 -9.714 1.00 63.44 90 ARG A N 1
ATOM 686 C CA . ARG A 1 90 ? -10.661 -2.278 -9.255 1.00 63.44 90 ARG A CA 1
ATOM 687 C C . ARG A 1 90 ? -10.517 -3.429 -10.258 1.00 63.44 90 ARG A C 1
ATOM 689 O O . ARG A 1 90 ? -11.478 -4.144 -10.527 1.00 63.44 90 ARG A O 1
ATOM 696 N N . GLU A 1 91 ? -9.316 -3.592 -10.801 1.00 71.06 91 GLU A N 1
ATOM 697 C CA . GLU A 1 91 ? -8.969 -4.645 -11.761 1.00 71.06 91 GLU A CA 1
ATOM 698 C C . GLU A 1 91 ? -7.822 -5.514 -11.234 1.00 71.06 91 GLU A C 1
ATOM 700 O O . GLU A 1 91 ? -7.143 -5.143 -10.279 1.00 71.06 91 GLU A O 1
ATOM 705 N N . ASP A 1 92 ? -7.597 -6.663 -11.874 1.00 72.56 92 ASP A N 1
ATOM 706 C CA . ASP A 1 92 ? -6.408 -7.481 -11.639 1.00 72.56 92 ASP A CA 1
ATOM 707 C C . ASP A 1 92 ? -5.138 -6.781 -12.145 1.00 72.56 92 ASP A C 1
ATOM 709 O O . ASP A 1 92 ? -5.140 -6.192 -13.241 1.00 72.56 92 ASP A O 1
ATOM 713 N N . CYS A 1 93 ? -4.051 -6.961 -11.383 1.00 81.50 93 CYS A N 1
ATOM 714 C CA . CYS A 1 93 ? -2.690 -6.632 -11.800 1.00 81.50 93 CYS A CA 1
ATOM 715 C C . CYS A 1 93 ? -2.350 -7.286 -13.137 1.00 81.50 93 CYS A C 1
ATOM 717 O O . CYS A 1 93 ? -2.697 -8.438 -13.410 1.00 81.50 93 CYS A O 1
ATOM 719 N N . VAL A 1 94 ? -1.638 -6.537 -13.971 1.00 87.19 94 VAL A N 1
ATOM 720 C CA . VAL A 1 94 ? -1.081 -7.030 -15.227 1.00 87.19 94 VAL A CA 1
ATOM 721 C C . VAL A 1 94 ? 0.117 -7.942 -14.965 1.00 87.19 94 VAL A C 1
ATOM 723 O O . VAL A 1 94 ? 0.257 -8.974 -15.621 1.00 87.19 94 VAL A O 1
ATOM 726 N N . PHE A 1 95 ? 0.976 -7.577 -14.016 1.00 85.69 95 PHE A N 1
ATOM 727 C CA . PHE A 1 95 ? 2.147 -8.356 -13.650 1.00 85.69 95 PHE A CA 1
ATOM 728 C C . PHE A 1 95 ? 1.776 -9.467 -12.659 1.00 85.69 95 PHE A C 1
ATOM 730 O O . PHE A 1 95 ? 1.109 -9.211 -11.652 1.00 85.69 95 PHE A O 1
ATOM 737 N N . PRO A 1 96 ? 2.244 -10.707 -12.886 1.00 86.81 96 PRO A N 1
ATOM 738 C CA . PRO A 1 96 ? 2.003 -11.798 -11.955 1.00 86.81 96 PRO A CA 1
ATOM 739 C C . PRO A 1 96 ? 2.780 -11.595 -10.647 1.00 86.81 96 PRO A C 1
ATOM 741 O O . PRO A 1 96 ? 3.871 -11.022 -10.623 1.00 86.81 96 PRO A O 1
ATOM 744 N N . TYR A 1 97 ? 2.253 -12.144 -9.548 1.00 80.44 97 TYR A N 1
ATOM 745 C CA . TYR A 1 97 ? 2.856 -12.022 -8.213 1.00 80.44 97 TYR A CA 1
ATOM 746 C C . TYR A 1 97 ? 4.315 -12.517 -8.142 1.00 80.44 97 TYR A C 1
ATOM 748 O O . TYR A 1 97 ? 5.112 -11.991 -7.368 1.00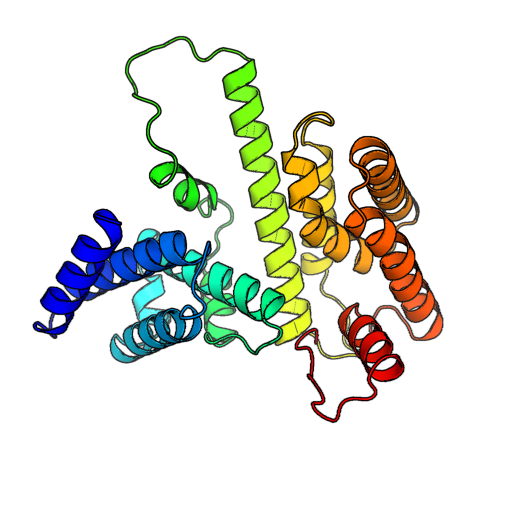 80.44 97 TYR A O 1
ATOM 756 N N . SER A 1 98 ? 4.701 -13.468 -8.998 1.00 83.44 98 SER A N 1
ATOM 757 C CA . SER A 1 98 ? 6.076 -13.975 -9.095 1.00 83.44 98 SER A CA 1
ATOM 758 C C . SER A 1 98 ? 7.109 -12.882 -9.388 1.00 83.44 98 SER A C 1
ATOM 760 O O . SER A 1 98 ? 8.235 -12.968 -8.900 1.00 83.44 98 SER A O 1
ATOM 762 N N . TYR A 1 99 ? 6.737 -11.827 -10.123 1.00 85.12 99 TYR A N 1
ATOM 763 C CA . TYR A 1 99 ? 7.623 -10.687 -10.364 1.00 85.12 99 TYR A CA 1
ATOM 764 C C . TYR A 1 99 ? 7.912 -9.922 -9.070 1.00 85.12 99 TYR A C 1
ATOM 766 O O . TYR A 1 99 ? 9.056 -9.545 -8.823 1.00 85.12 99 TYR A O 1
ATOM 774 N N . PHE A 1 100 ? 6.900 -9.748 -8.215 1.00 77.81 100 PHE A N 1
ATOM 775 C CA . PHE A 1 100 ? 7.066 -9.131 -6.901 1.00 77.81 100 PHE A CA 1
ATOM 776 C C . PHE A 1 100 ? 7.921 -10.001 -5.976 1.00 77.81 100 PHE A C 1
ATOM 778 O O . PHE A 1 100 ? 8.789 -9.477 -5.281 1.00 77.81 100 PHE A O 1
ATOM 785 N N . GLU A 1 101 ? 7.718 -11.322 -5.969 1.00 78.38 101 GLU A N 1
ATOM 786 C CA . GLU A 1 101 ? 8.521 -12.233 -5.142 1.00 78.38 101 GLU A CA 1
ATOM 787 C C . GLU A 1 101 ? 9.987 -12.259 -5.559 1.00 78.38 101 GLU A C 1
ATOM 789 O O . GLU A 1 101 ? 10.864 -12.179 -4.700 1.00 78.38 101 GLU A O 1
ATOM 794 N N . ALA A 1 102 ? 10.258 -12.323 -6.862 1.00 81.12 102 ALA A N 1
ATOM 795 C CA . ALA A 1 102 ? 11.616 -12.279 -7.383 1.00 81.12 102 ALA A CA 1
ATOM 796 C C . ALA A 1 102 ? 12.314 -10.978 -6.966 1.00 81.12 102 ALA A C 1
ATOM 798 O O . ALA A 1 102 ? 13.418 -11.022 -6.425 1.00 81.12 102 ALA A O 1
ATOM 799 N N . LEU A 1 103 ? 11.635 -9.836 -7.111 1.00 76.25 103 LEU A N 1
ATOM 800 C CA . LEU A 1 103 ? 12.142 -8.533 -6.683 1.00 76.25 103 LEU A CA 1
ATOM 801 C C . LEU A 1 103 ? 12.462 -8.498 -5.181 1.00 76.25 103 LEU A C 1
ATOM 803 O O . LEU A 1 103 ? 13.536 -8.065 -4.770 1.00 76.25 103 LEU A O 1
ATOM 807 N N . LEU A 1 104 ? 11.533 -8.995 -4.359 1.00 71.75 104 LEU A N 1
ATOM 808 C CA . LEU A 1 104 ? 11.675 -9.041 -2.906 1.00 71.75 104 LEU A CA 1
ATOM 809 C C . LEU A 1 104 ? 12.779 -9.994 -2.455 1.00 71.75 104 LEU A C 1
ATOM 811 O O . LEU A 1 104 ? 13.447 -9.717 -1.465 1.00 71.75 104 LEU A O 1
ATOM 815 N N . SER A 1 105 ? 12.987 -11.104 -3.160 1.00 73.00 105 SER A N 1
ATOM 816 C CA . SER A 1 105 ? 14.041 -12.068 -2.828 1.00 73.00 105 SER A CA 1
ATOM 817 C C . SER A 1 105 ? 15.451 -11.510 -3.043 1.00 73.00 105 SER A C 1
ATOM 819 O O . SER A 1 105 ? 16.391 -11.954 -2.390 1.00 73.00 105 SER A O 1
ATOM 821 N N . MET A 1 106 ? 15.582 -10.501 -3.909 1.00 67.69 106 MET A N 1
ATOM 822 C CA . MET A 1 106 ? 16.836 -9.794 -4.181 1.00 67.69 106 MET A CA 1
ATOM 823 C C . MET A 1 106 ? 17.055 -8.603 -3.234 1.00 67.69 106 MET A C 1
ATOM 825 O O . MET A 1 106 ? 18.100 -7.957 -3.275 1.00 67.69 106 MET A O 1
ATOM 829 N N . TYR A 1 107 ? 16.085 -8.303 -2.364 1.00 61.28 107 TYR A N 1
ATOM 830 C CA . TYR A 1 107 ? 16.154 -7.189 -1.426 1.00 61.28 107 TYR A CA 1
ATOM 831 C C . TYR A 1 107 ? 17.146 -7.479 -0.287 1.00 61.28 107 TYR A C 1
ATOM 833 O O . TYR A 1 107 ? 16.878 -8.292 0.597 1.00 61.28 107 TYR A O 1
ATOM 841 N N . ASN A 1 108 ? 18.276 -6.768 -0.271 1.00 55.75 108 ASN A N 1
ATOM 842 C CA . ASN A 1 108 ? 19.327 -6.893 0.748 1.00 55.75 108 ASN A CA 1
ATOM 843 C C . ASN A 1 108 ? 19.201 -5.889 1.915 1.00 55.75 108 ASN A C 1
ATOM 845 O O . ASN A 1 108 ? 20.064 -5.868 2.789 1.00 55.75 108 ASN A O 1
ATOM 849 N N . GLY A 1 109 ? 18.145 -5.068 1.959 1.00 51.97 109 GLY A N 1
ATOM 850 C CA . GLY A 1 109 ? 17.913 -4.126 3.059 1.00 51.97 109 GLY A CA 1
ATOM 851 C C . GLY A 1 109 ? 18.456 -2.711 2.861 1.00 51.97 109 GLY A C 1
ATOM 852 O O . GLY A 1 109 ? 18.004 -1.832 3.588 1.00 51.97 109 GLY A O 1
ATOM 853 N N . TYR A 1 110 ? 19.354 -2.478 1.895 1.00 45.72 110 TYR A N 1
ATOM 854 C CA . TYR A 1 110 ? 20.148 -1.240 1.846 1.00 45.72 110 TYR A CA 1
ATOM 855 C C . TYR A 1 110 ? 20.033 -0.415 0.555 1.00 45.72 110 TYR A C 1
ATOM 857 O O . TYR A 1 110 ? 20.505 0.713 0.548 1.00 45.72 110 TYR A O 1
ATOM 865 N N . GLU A 1 111 ? 19.416 -0.926 -0.517 1.00 45.94 111 GLU A N 1
ATOM 866 C CA . GLU A 1 111 ? 19.525 -0.291 -1.850 1.00 45.94 111 GLU A CA 1
ATOM 867 C C . GLU A 1 111 ? 18.205 -0.001 -2.574 1.00 45.94 111 GLU A C 1
ATOM 869 O O . GLU A 1 111 ? 18.223 0.463 -3.712 1.00 45.94 111 GLU A O 1
ATOM 874 N N . TRP A 1 112 ? 17.050 -0.219 -1.939 1.00 46.75 112 TRP A N 1
ATOM 875 C CA . TRP A 1 112 ? 15.788 0.253 -2.522 1.00 46.75 112 TRP A CA 1
ATOM 876 C C . TRP A 1 112 ? 15.359 1.539 -1.866 1.00 46.75 112 TRP A C 1
ATOM 878 O O . TRP A 1 112 ? 14.351 1.588 -1.156 1.00 46.75 112 TRP A O 1
ATOM 888 N N . ASP A 1 113 ? 16.118 2.578 -2.167 1.00 48.22 113 ASP A N 1
ATOM 889 C CA . ASP A 1 113 ? 15.590 3.918 -2.088 1.00 48.22 113 ASP A CA 1
ATOM 890 C C . ASP A 1 113 ? 14.572 4.047 -3.214 1.00 48.22 113 ASP A C 1
ATOM 892 O O . ASP A 1 113 ? 14.880 4.391 -4.355 1.00 48.22 113 ASP A O 1
ATOM 896 N N . LEU A 1 114 ? 13.306 3.807 -2.867 1.00 41.09 114 LEU A N 1
ATOM 897 C CA . LEU A 1 114 ? 12.163 4.246 -3.667 1.00 41.09 114 LEU A CA 1
ATOM 898 C C . LEU A 1 114 ? 12.271 5.760 -3.998 1.00 41.09 114 LEU A C 1
ATOM 900 O O . LEU A 1 114 ? 11.588 6.249 -4.889 1.00 41.09 114 LEU A O 1
ATOM 904 N N . PHE A 1 115 ? 13.166 6.487 -3.316 1.00 39.47 115 PHE A N 1
ATOM 905 C CA . PHE A 1 115 ? 13.553 7.873 -3.565 1.00 39.47 115 PHE A CA 1
ATOM 906 C C . PHE A 1 115 ? 14.379 8.127 -4.819 1.00 39.47 115 PHE A C 1
ATOM 908 O O . PHE A 1 115 ? 14.094 9.127 -5.476 1.00 39.47 115 PHE A O 1
ATOM 915 N N . ILE A 1 116 ? 15.271 7.221 -5.247 1.00 44.25 116 ILE A N 1
ATOM 916 C CA . ILE A 1 116 ? 15.964 7.397 -6.543 1.00 44.25 116 ILE A CA 1
ATOM 917 C C . ILE A 1 116 ? 14.937 7.448 -7.697 1.00 44.25 116 ILE A C 1
ATOM 919 O O . ILE A 1 116 ? 15.194 8.013 -8.755 1.00 44.25 116 ILE A O 1
ATOM 923 N N . LEU A 1 117 ? 13.724 6.926 -7.477 1.00 42.28 117 LEU A N 1
ATOM 924 C CA . LEU A 1 117 ? 12.654 6.849 -8.471 1.00 42.28 117 LEU A CA 1
ATOM 925 C C . LEU A 1 117 ? 11.755 8.082 -8.582 1.00 42.28 117 LEU A C 1
ATOM 927 O O . LEU A 1 117 ? 11.060 8.223 -9.588 1.00 42.28 117 LEU A O 1
ATOM 931 N N . CYS A 1 118 ? 11.759 8.978 -7.595 1.00 39.69 118 CYS A N 1
ATOM 932 C CA . CYS A 1 118 ? 10.996 10.228 -7.661 1.00 39.69 118 CYS A CA 1
ATOM 933 C C . CYS A 1 118 ? 11.892 11.449 -7.903 1.00 39.69 118 CYS A C 1
ATOM 935 O O . CYS A 1 118 ? 11.419 12.426 -8.480 1.00 39.69 118 CYS A O 1
ATOM 937 N N . GLU A 1 119 ? 13.165 11.405 -7.505 1.00 38.03 119 GLU A N 1
ATOM 938 C CA . GLU A 1 119 ? 14.062 12.569 -7.535 1.00 38.03 119 GLU A CA 1
ATOM 939 C C . GLU A 1 119 ? 14.311 13.106 -8.957 1.00 38.03 119 GLU A C 1
ATOM 941 O O . GLU A 1 119 ? 14.255 14.315 -9.188 1.00 38.03 119 GLU A O 1
ATOM 946 N N . ASP A 1 120 ? 14.456 12.225 -9.952 1.00 37.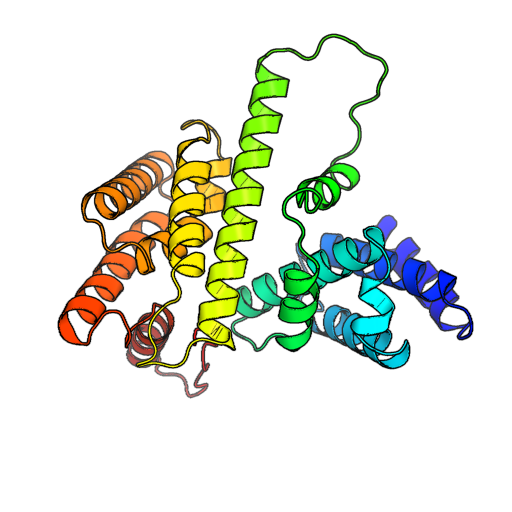72 120 ASP A N 1
ATOM 947 C CA . ASP A 1 120 ? 14.715 12.644 -11.338 1.00 37.72 120 ASP A CA 1
ATOM 948 C C . ASP A 1 120 ? 13.499 13.293 -12.032 1.00 37.72 120 ASP A C 1
ATOM 950 O O . ASP A 1 120 ? 13.663 14.046 -12.999 1.00 37.72 120 ASP A O 1
ATOM 954 N N . SER A 1 121 ? 12.275 13.067 -11.532 1.00 35.84 121 SER A N 1
ATOM 955 C CA . SER A 1 121 ? 11.056 13.688 -12.078 1.00 35.84 121 SER A CA 1
ATOM 956 C C . SER A 1 121 ? 10.725 15.050 -11.450 1.00 35.84 121 SER A C 1
ATOM 958 O O . SER A 1 121 ? 9.895 15.779 -12.001 1.00 35.84 121 SER A O 1
ATOM 960 N N . TRP A 1 122 ? 11.375 15.428 -10.344 1.00 39.56 122 TRP A N 1
ATOM 961 C CA . TRP A 1 122 ? 11.211 16.722 -9.668 1.00 39.56 122 TRP A CA 1
ATOM 962 C C . TRP A 1 122 ? 12.537 17.490 -9.708 1.00 39.56 122 TRP A C 1
ATOM 964 O O . TRP A 1 122 ? 13.236 17.628 -8.716 1.00 39.56 122 TRP A O 1
ATOM 974 N N . HIS A 1 123 ? 12.914 17.941 -10.903 1.00 34.53 123 HIS A N 1
ATOM 975 C CA . HIS A 1 123 ? 14.209 18.542 -11.227 1.00 34.53 123 HIS A CA 1
ATOM 976 C C . HIS A 1 123 ? 14.960 19.321 -10.118 1.00 34.53 123 HIS A C 1
ATOM 978 O O . HIS A 1 123 ? 14.528 20.387 -9.685 1.00 34.53 123 HIS A O 1
ATOM 984 N N . ARG A 1 124 ? 16.215 18.876 -9.930 1.00 32.75 124 ARG A N 1
ATOM 985 C CA . ARG A 1 124 ? 17.460 19.621 -9.633 1.00 32.75 124 ARG A CA 1
ATOM 986 C C . ARG A 1 124 ? 17.615 20.251 -8.245 1.00 32.75 124 ARG A C 1
ATOM 988 O O . ARG A 1 124 ? 17.416 21.453 -8.083 1.00 32.75 124 ARG A O 1
ATOM 995 N N . VAL A 1 125 ? 18.304 19.528 -7.362 1.00 36.31 125 VAL A N 1
ATOM 996 C CA . VAL A 1 125 ? 19.324 20.165 -6.517 1.00 36.31 125 VAL A CA 1
ATOM 997 C C . VAL A 1 125 ? 20.655 20.136 -7.271 1.00 36.31 125 VAL A C 1
ATOM 999 O O . VAL A 1 125 ? 21.276 19.100 -7.491 1.00 36.31 125 VAL A O 1
ATOM 1002 N N . SER A 1 126 ? 21.056 21.310 -7.751 1.00 37.31 126 SER A N 1
ATOM 1003 C CA . SER A 1 126 ? 22.404 21.571 -8.254 1.00 37.31 126 SER A CA 1
ATOM 1004 C C . SER A 1 126 ? 23.425 21.311 -7.134 1.00 37.31 126 SER A C 1
ATOM 1006 O O . SER A 1 126 ? 23.225 21.834 -6.038 1.00 37.31 126 SER A O 1
ATOM 1008 N N . PRO A 1 127 ? 24.566 20.633 -7.379 1.00 42.91 127 PRO A N 1
ATOM 1009 C CA . PRO A 1 127 ? 25.626 20.480 -6.374 1.00 42.91 127 PRO A CA 1
ATOM 1010 C C . PRO A 1 127 ? 26.346 21.801 -6.040 1.00 42.91 127 PRO A C 1
ATOM 1012 O O . PRO A 1 127 ? 27.300 21.817 -5.268 1.00 42.91 127 PRO A O 1
ATOM 1015 N N . VAL A 1 128 ? 25.939 22.916 -6.656 1.00 42.28 128 VAL A N 1
ATOM 1016 C CA . VAL A 1 128 ? 26.619 24.211 -6.576 1.00 42.28 128 VAL A CA 1
ATOM 1017 C C . VAL A 1 128 ? 25.640 25.285 -6.114 1.00 42.28 128 VAL A C 1
ATOM 1019 O O . VAL A 1 128 ? 25.304 26.182 -6.872 1.00 42.28 128 VAL A O 1
ATOM 1022 N N . THR A 1 129 ? 25.171 25.174 -4.875 1.00 40.88 129 THR A N 1
ATOM 1023 C CA . THR A 1 129 ? 24.888 26.311 -3.981 1.00 40.88 129 THR A CA 1
ATOM 1024 C C . THR A 1 129 ? 24.728 25.749 -2.577 1.00 40.88 129 THR A C 1
ATOM 1026 O O . THR A 1 129 ? 23.635 25.383 -2.154 1.00 40.88 129 THR A O 1
ATOM 1029 N N . GLY A 1 130 ? 25.849 25.637 -1.865 1.00 48.09 130 GLY A N 1
ATOM 1030 C CA . GLY A 1 130 ? 25.837 25.398 -0.432 1.00 48.09 130 GLY A CA 1
ATOM 1031 C C . GLY A 1 130 ? 25.090 26.529 0.261 1.00 48.09 130 GLY A C 1
ATOM 1032 O O . GLY A 1 130 ? 25.563 27.660 0.234 1.00 48.09 130 GLY A O 1
ATOM 1033 N N . LEU A 1 131 ? 23.911 26.191 0.778 1.00 50.16 131 LEU A N 1
ATOM 1034 C CA . LEU A 1 131 ? 23.210 26.681 1.968 1.00 50.16 131 LEU A CA 1
ATOM 1035 C C . LEU A 1 131 ? 21.863 25.922 1.981 1.00 50.16 131 LEU A C 1
ATOM 1037 O O . LEU A 1 131 ? 20.826 26.492 1.666 1.00 50.16 131 LEU A O 1
ATOM 1041 N N . GLN A 1 132 ? 21.888 24.607 2.243 1.00 60.12 132 GLN A N 1
ATOM 1042 C CA . GLN A 1 132 ? 20.657 23.878 2.570 1.00 60.12 132 GLN A CA 1
ATOM 1043 C C . GLN A 1 132 ? 20.223 24.361 3.953 1.00 60.12 132 GLN A C 1
ATOM 1045 O O . GLN A 1 132 ? 20.925 24.131 4.938 1.00 60.12 132 GLN A O 1
ATOM 1050 N N . ASP A 1 133 ? 19.137 25.123 4.015 1.00 78.94 133 ASP A N 1
ATOM 1051 C CA . ASP A 1 133 ? 18.534 25.500 5.285 1.00 78.94 133 ASP A CA 1
ATOM 1052 C C . ASP A 1 133 ? 17.862 24.283 5.954 1.00 78.94 133 ASP A C 1
ATOM 1054 O O . ASP A 1 133 ? 17.599 23.254 5.323 1.00 78.94 133 ASP A O 1
ATOM 1058 N N . GLU A 1 134 ? 17.623 24.394 7.262 1.00 80.00 134 GLU A N 1
ATOM 1059 C CA . GLU A 1 134 ? 17.034 23.333 8.090 1.00 80.00 134 GLU A CA 1
ATOM 1060 C C . GLU A 1 134 ? 15.650 22.888 7.577 1.00 80.00 134 GLU A C 1
ATOM 1062 O O . GLU A 1 134 ? 15.295 21.717 7.708 1.00 80.00 134 GLU A O 1
ATOM 1067 N N . GLU A 1 135 ? 14.899 23.780 6.920 1.00 83.00 135 GLU A N 1
ATOM 1068 C CA . GLU A 1 135 ? 13.583 23.470 6.356 1.00 83.00 135 GLU A CA 1
ATOM 1069 C C . GLU A 1 135 ? 13.701 22.564 5.122 1.00 83.00 135 GLU A C 1
ATOM 1071 O O . GLU A 1 135 ? 12.942 21.603 5.004 1.00 83.00 135 GLU A O 1
ATOM 1076 N N . SER A 1 136 ? 14.687 22.791 4.244 1.00 77.06 136 SER A N 1
ATOM 1077 C CA . SER A 1 136 ? 14.961 21.894 3.109 1.00 77.06 136 SER A CA 1
ATOM 1078 C C . SER A 1 136 ? 15.321 20.484 3.577 1.00 77.06 136 SER A C 1
ATOM 1080 O O . SER A 1 136 ? 14.781 19.509 3.059 1.00 77.06 136 SER A O 1
ATOM 1082 N N . MET A 1 137 ? 16.189 20.361 4.587 1.00 78.62 137 MET A N 1
ATOM 1083 C CA . MET A 1 137 ? 16.539 19.052 5.151 1.00 78.62 137 MET A CA 1
ATOM 1084 C C . MET A 1 137 ? 15.316 18.356 5.757 1.00 78.62 137 MET A C 1
ATOM 1086 O O . MET A 1 137 ? 15.114 17.156 5.574 1.00 78.62 137 MET A O 1
ATOM 1090 N N . GLN A 1 138 ? 14.482 19.107 6.475 1.00 80.12 138 GLN A N 1
ATOM 1091 C CA . GLN A 1 138 ? 13.278 18.570 7.094 1.00 80.12 138 GLN A CA 1
ATOM 1092 C C . GLN A 1 138 ? 12.240 18.125 6.051 1.00 80.12 138 GLN A C 1
ATOM 1094 O O . GLN A 1 138 ? 11.560 17.115 6.251 1.00 80.12 138 GLN A O 1
ATOM 1099 N N . GLN A 1 139 ? 12.142 18.836 4.926 1.00 78.25 139 GLN A N 1
ATOM 1100 C CA . GLN A 1 139 ? 11.292 18.464 3.799 1.00 78.25 139 GLN A CA 1
ATOM 1101 C C . GLN A 1 139 ? 11.760 17.163 3.131 1.00 78.25 139 GLN A C 1
ATOM 1103 O O . GLN A 1 139 ? 10.925 16.311 2.816 1.00 78.25 139 GLN A O 1
ATOM 1108 N N . ASP A 1 140 ? 13.069 16.977 2.962 1.00 75.81 140 ASP A N 1
ATOM 1109 C CA . ASP A 1 140 ? 13.639 15.735 2.429 1.00 75.81 140 ASP A CA 1
ATOM 1110 C C . ASP A 1 140 ? 13.359 14.547 3.360 1.00 75.81 140 ASP A C 1
ATOM 1112 O O . ASP A 1 140 ? 12.988 13.464 2.903 1.00 75.81 140 ASP A O 1
ATOM 1116 N N . VAL A 1 141 ? 13.429 14.759 4.679 1.00 80.88 141 VAL A N 1
ATOM 1117 C CA . VAL A 1 141 ? 13.045 13.743 5.670 1.00 80.88 141 VAL A CA 1
ATOM 1118 C C . VAL A 1 141 ? 11.553 13.413 5.585 1.00 80.88 141 VAL A C 1
ATOM 1120 O O . VAL A 1 141 ? 11.203 12.235 5.549 1.00 80.88 141 VAL A O 1
ATOM 1123 N N . ASP A 1 142 ? 10.661 14.407 5.528 1.00 79.75 142 ASP A N 1
ATOM 1124 C CA . ASP A 1 142 ? 9.213 14.169 5.402 1.00 79.75 142 ASP A CA 1
ATOM 1125 C C . ASP A 1 142 ? 8.881 13.387 4.123 1.00 79.75 142 ASP A C 1
ATOM 1127 O O . ASP A 1 142 ? 8.056 12.467 4.152 1.00 79.75 142 ASP A O 1
ATOM 1131 N N . ASN A 1 143 ? 9.558 13.723 3.020 1.00 74.94 143 ASN A N 1
ATOM 1132 C CA . ASN A 1 143 ? 9.476 12.978 1.773 1.00 74.94 143 ASN A CA 1
ATOM 1133 C C . ASN A 1 143 ? 9.898 11.532 2.022 1.00 74.94 143 ASN A C 1
ATOM 1135 O O . ASN A 1 143 ? 9.084 10.642 1.791 1.00 74.94 143 ASN A O 1
ATOM 1139 N N . MET A 1 144 ? 11.091 11.300 2.581 1.00 81.19 144 MET A N 1
ATOM 1140 C CA . MET A 1 144 ? 11.615 9.964 2.886 1.00 81.19 144 MET A CA 1
ATOM 1141 C C . MET A 1 144 ? 10.606 9.091 3.646 1.00 81.19 144 MET A C 1
ATOM 1143 O O . MET A 1 144 ? 10.261 7.987 3.216 1.00 81.19 144 MET A O 1
ATOM 1147 N N . GLN A 1 145 ? 10.088 9.612 4.760 1.00 82.75 145 GLN A N 1
ATOM 1148 C CA . GLN A 1 145 ? 9.104 8.917 5.593 1.00 82.75 145 GLN A CA 1
ATOM 1149 C C . GLN A 1 145 ? 7.845 8.552 4.792 1.00 82.75 145 GLN A C 1
ATOM 1151 O O . GLN A 1 145 ? 7.306 7.451 4.911 1.00 82.75 145 GLN A O 1
ATOM 1156 N N . PHE A 1 146 ? 7.384 9.451 3.927 1.00 80.62 146 PHE A N 1
ATOM 1157 C CA . PHE A 1 146 ? 6.195 9.233 3.120 1.00 80.62 146 PHE A CA 1
ATOM 1158 C C . PHE A 1 146 ? 6.322 8.093 2.123 1.00 80.62 146 PHE A C 1
ATOM 1160 O O . PHE A 1 146 ? 5.426 7.243 2.066 1.00 80.62 146 PHE A O 1
ATOM 1167 N N . ALA A 1 147 ? 7.401 8.042 1.339 1.00 73.44 147 ALA A N 1
ATOM 1168 C CA . ALA A 1 147 ? 7.503 6.942 0.387 1.00 73.44 147 ALA A CA 1
ATOM 1169 C C . ALA A 1 147 ? 7.800 5.618 1.095 1.00 73.44 147 ALA A C 1
ATOM 1171 O O . ALA A 1 147 ? 7.324 4.586 0.631 1.00 73.44 147 ALA A O 1
ATOM 1172 N N . GLU A 1 148 ? 8.449 5.627 2.262 1.00 80.25 148 GLU A N 1
ATOM 1173 C CA . GLU A 1 148 ? 8.570 4.424 3.088 1.00 80.25 148 GLU A CA 1
ATOM 1174 C C . GLU A 1 148 ? 7.221 3.930 3.631 1.00 80.25 148 GLU A C 1
ATOM 1176 O O . GLU A 1 148 ? 6.952 2.721 3.630 1.00 80.25 148 GLU A O 1
ATOM 1181 N N . ALA A 1 149 ? 6.323 4.838 4.023 1.00 84.81 149 ALA A N 1
ATOM 1182 C CA . ALA A 1 149 ? 4.954 4.476 4.381 1.00 84.81 149 ALA A CA 1
ATOM 1183 C C . ALA A 1 149 ? 4.225 3.821 3.197 1.00 84.81 149 ALA A C 1
ATOM 1185 O O . ALA A 1 149 ? 3.620 2.758 3.354 1.00 84.81 149 ALA A O 1
ATOM 1186 N N . TRP A 1 150 ? 4.324 4.398 1.997 1.00 78.25 150 TRP A N 1
ATOM 1187 C CA . TRP A 1 150 ? 3.729 3.815 0.793 1.00 78.25 150 TRP A CA 1
ATOM 1188 C C . TRP A 1 150 ? 4.339 2.471 0.425 1.00 78.25 150 TRP A C 1
ATOM 1190 O O . TRP A 1 150 ? 3.596 1.511 0.222 1.00 78.25 150 TRP A O 1
ATOM 1200 N N . ARG A 1 151 ? 5.668 2.361 0.419 1.00 78.62 151 ARG A N 1
ATOM 1201 C CA . ARG A 1 151 ? 6.389 1.114 0.148 1.00 78.62 151 ARG A CA 1
ATOM 1202 C C . ARG A 1 151 ? 5.875 -0.011 1.037 1.00 78.62 151 ARG A C 1
ATOM 1204 O O . ARG A 1 151 ? 5.478 -1.066 0.546 1.00 78.62 151 ARG A O 1
ATOM 1211 N N . ASN A 1 152 ? 5.820 0.223 2.347 1.00 84.38 152 ASN A N 1
ATOM 1212 C CA . ASN A 1 152 ? 5.322 -0.774 3.287 1.00 84.38 152 ASN A CA 1
ATOM 1213 C C . ASN A 1 152 ? 3.822 -1.055 3.106 1.00 84.38 152 ASN A C 1
ATOM 1215 O O . ASN A 1 152 ? 3.421 -2.217 3.183 1.00 84.38 152 ASN A O 1
ATOM 1219 N N . GLY A 1 153 ? 3.009 -0.032 2.820 1.00 85.69 153 GLY A N 1
ATOM 1220 C CA . GLY A 1 153 ? 1.575 -0.172 2.551 1.00 85.69 153 GLY A CA 1
ATOM 1221 C C . GLY A 1 153 ? 1.278 -1.037 1.331 1.00 85.69 153 GLY A C 1
ATOM 1222 O O . GLY A 1 153 ? 0.423 -1.917 1.389 1.00 85.69 153 GLY A O 1
ATOM 1223 N N . LEU A 1 154 ? 2.024 -0.846 0.250 1.00 78.62 154 LEU A N 1
ATOM 1224 C CA . LEU A 1 154 ? 1.864 -1.604 -0.986 1.00 78.62 154 LEU A CA 1
ATOM 1225 C C . LEU A 1 154 ? 2.335 -3.041 -0.832 1.00 78.62 154 LEU A C 1
ATOM 1227 O O . LEU A 1 154 ? 1.642 -3.953 -1.261 1.00 78.62 154 LEU A O 1
ATOM 1231 N N . LEU A 1 155 ? 3.460 -3.269 -0.155 1.00 80.50 155 LEU A N 1
ATOM 1232 C CA . LEU A 1 155 ? 3.938 -4.624 0.121 1.00 80.50 155 LEU A CA 1
ATOM 1233 C C . LEU A 1 155 ? 2.976 -5.406 1.026 1.00 80.50 155 LEU A C 1
ATOM 1235 O O . LEU A 1 155 ? 2.775 -6.604 0.823 1.00 80.50 155 LEU A O 1
ATOM 1239 N N . LEU A 1 156 ? 2.354 -4.731 1.995 1.00 86.38 156 LEU A N 1
ATOM 1240 C CA . LEU A 1 156 ? 1.278 -5.294 2.810 1.00 86.38 156 LEU A CA 1
ATOM 1241 C C . LEU A 1 156 ? 0.058 -5.630 1.940 1.00 86.38 156 LEU A C 1
ATOM 1243 O O . LEU A 1 156 ? -0.419 -6.763 1.982 1.00 86.38 156 LEU A O 1
ATOM 1247 N N . TYR A 1 157 ? -0.410 -4.676 1.130 1.00 83.38 157 TYR A N 1
ATOM 1248 C CA . TYR A 1 157 ? -1.550 -4.856 0.229 1.00 83.38 157 TYR A CA 1
ATOM 1249 C C . TYR A 1 157 ? -1.337 -6.031 -0.729 1.00 83.38 157 TYR A C 1
ATOM 1251 O O . TYR A 1 157 ? -2.170 -6.927 -0.801 1.00 83.38 157 TYR A O 1
ATOM 1259 N N . LEU A 1 158 ? -0.183 -6.079 -1.393 1.00 77.19 158 LEU A N 1
ATOM 1260 C CA . LEU A 1 158 ? 0.170 -7.134 -2.336 1.00 77.19 158 LEU A CA 1
ATOM 1261 C C . LEU A 1 158 ? 0.157 -8.513 -1.682 1.00 77.19 158 LEU A C 1
ATOM 1263 O O . LEU A 1 158 ? -0.392 -9.458 -2.239 1.00 77.19 158 LEU A O 1
ATOM 1267 N N . TYR A 1 159 ? 0.732 -8.640 -0.483 1.00 83.19 159 TYR A N 1
ATOM 1268 C CA . TYR A 1 159 ? 0.659 -9.894 0.257 1.00 83.19 159 TYR A CA 1
ATOM 1269 C C . TYR A 1 159 ? -0.794 -10.291 0.529 1.00 83.19 159 TYR A C 1
ATOM 1271 O O . TYR A 1 159 ? -1.185 -11.434 0.291 1.00 83.19 159 TYR A O 1
ATOM 1279 N N . ARG A 1 160 ? -1.595 -9.351 1.031 1.00 84.38 160 ARG A N 1
ATOM 1280 C CA . ARG A 1 160 ? -2.959 -9.629 1.468 1.00 84.38 160 ARG A CA 1
ATOM 1281 C C . ARG A 1 160 ? -3.924 -9.928 0.321 1.00 84.38 160 ARG A C 1
ATOM 1283 O O . ARG A 1 160 ? -4.798 -10.763 0.510 1.00 84.38 160 ARG A O 1
ATOM 1290 N N . VAL A 1 161 ? -3.739 -9.309 -0.842 1.00 78.12 161 VAL A N 1
ATOM 1291 C CA . VAL A 1 161 ? -4.554 -9.570 -2.038 1.00 78.12 161 VAL A CA 1
ATOM 1292 C C . VAL A 1 161 ? -4.112 -10.833 -2.763 1.00 78.12 161 VAL A C 1
ATOM 1294 O O . VAL A 1 161 ? -4.944 -11.658 -3.118 1.00 78.12 161 VAL A O 1
ATOM 1297 N N . PHE A 1 162 ? -2.812 -10.983 -3.022 1.00 74.44 162 PHE A N 1
ATOM 1298 C CA . PHE A 1 162 ? -2.343 -11.980 -3.990 1.00 74.44 162 PHE A CA 1
ATOM 1299 C C . PHE A 1 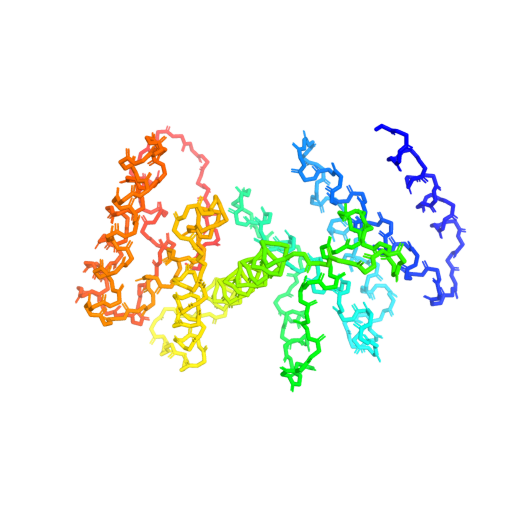162 ? -1.875 -13.287 -3.357 1.00 74.44 162 PHE A C 1
ATOM 1301 O O . PHE A 1 162 ? -1.819 -14.307 -4.041 1.00 74.44 162 PHE A O 1
ATOM 1308 N N . ARG A 1 163 ? -1.504 -13.276 -2.073 1.00 80.38 163 ARG A N 1
ATOM 1309 C CA . ARG A 1 163 ? -0.863 -14.430 -1.426 1.00 80.38 163 ARG A CA 1
ATOM 1310 C C . ARG A 1 163 ? -1.624 -14.963 -0.229 1.00 80.38 163 ARG A C 1
ATOM 1312 O O . ARG A 1 163 ? -1.576 -16.163 0.044 1.00 80.38 163 ARG A O 1
ATOM 1319 N N . TRP A 1 164 ? -2.247 -14.085 0.540 1.00 85.94 164 TRP A N 1
ATOM 1320 C CA . TRP A 1 164 ? -2.940 -14.494 1.745 1.00 85.94 164 TRP A CA 1
ATOM 1321 C C . TRP A 1 164 ? -4.215 -15.266 1.401 1.00 85.94 164 TRP A C 1
ATOM 1323 O O . TRP A 1 164 ? -5.004 -14.859 0.557 1.00 85.94 164 TRP A O 1
ATOM 1333 N N . VAL A 1 165 ? -4.415 -16.382 2.096 1.00 85.56 165 VAL A N 1
ATOM 1334 C CA . VAL A 1 165 ? -5.621 -17.203 1.989 1.00 85.56 165 VAL A CA 1
ATOM 1335 C C . VAL A 1 165 ? -6.379 -17.103 3.313 1.00 85.56 165 VAL A C 1
ATOM 1337 O O . VAL A 1 165 ? -5.767 -17.321 4.363 1.00 85.56 165 VAL A O 1
ATOM 1340 N N . PRO A 1 166 ? -7.694 -16.817 3.308 1.00 87.25 166 PRO A N 1
ATOM 1341 C CA . PRO A 1 166 ? -8.482 -16.755 4.532 1.00 87.25 166 PRO A CA 1
ATOM 1342 C C . PRO A 1 166 ? -8.366 -18.034 5.371 1.00 87.25 166 PRO A C 1
ATOM 1344 O O . PRO A 1 166 ? -8.575 -19.145 4.889 1.00 87.25 166 PRO A O 1
ATOM 1347 N N . GLY A 1 167 ? -8.058 -17.867 6.653 1.00 87.62 167 GLY A N 1
ATOM 1348 C CA . GLY A 1 167 ? -7.794 -18.939 7.612 1.00 87.62 167 GLY A CA 1
ATOM 1349 C C . GLY A 1 167 ? -6.307 -19.215 7.839 1.00 87.62 167 GLY A C 1
ATOM 1350 O O . GLY A 1 167 ? -5.970 -19.829 8.851 1.00 87.62 167 GLY A O 1
ATOM 1351 N N . CYS A 1 168 ? -5.423 -18.745 6.954 1.00 88.12 168 CYS A N 1
ATOM 1352 C CA . CYS A 1 168 ? -3.980 -18.821 7.151 1.00 88.12 168 CYS A CA 1
ATOM 1353 C C . CYS A 1 168 ? -3.489 -17.692 8.058 1.00 88.12 168 CYS A C 1
ATOM 1355 O O . CYS A 1 168 ? -3.899 -16.544 7.894 1.00 88.12 168 CYS A O 1
ATOM 1357 N N . GLY A 1 169 ? -2.552 -18.045 8.944 1.00 87.19 169 GLY A N 1
ATOM 1358 C CA . GLY A 1 169 ? -1.843 -17.117 9.820 1.00 87.19 169 GLY A CA 1
ATOM 1359 C C . GLY A 1 169 ? -1.158 -15.981 9.061 1.00 87.19 169 GLY A C 1
ATOM 1360 O O . GLY A 1 169 ? -0.493 -16.242 8.054 1.00 87.19 169 GLY A O 1
ATOM 1361 N N . ILE A 1 170 ? -1.248 -14.750 9.565 1.00 88.81 170 ILE A N 1
ATOM 1362 C CA . ILE A 1 170 ? -0.518 -13.611 9.000 1.00 88.81 170 ILE A CA 1
ATOM 1363 C C . ILE A 1 170 ? 0.946 -13.647 9.462 1.00 88.81 170 ILE A C 1
ATOM 1365 O O . ILE A 1 170 ? 1.228 -13.605 10.664 1.00 88.81 170 ILE A O 1
ATOM 1369 N N . PRO A 1 171 ? 1.916 -13.688 8.531 1.00 86.69 171 PRO A N 1
ATOM 1370 C CA . PRO A 1 171 ? 3.328 -13.698 8.870 1.00 86.69 171 PRO A CA 1
ATOM 1371 C C . PRO A 1 171 ? 3.762 -12.439 9.624 1.00 86.69 171 PRO A C 1
ATOM 1373 O O . PRO A 1 171 ? 3.355 -11.322 9.303 1.00 86.69 171 PRO A O 1
ATOM 1376 N N . VAL A 1 172 ? 4.706 -12.605 10.554 1.00 86.81 172 VAL A N 1
ATOM 1377 C CA . VAL A 1 172 ? 5.245 -11.509 11.380 1.00 86.81 172 VAL A CA 1
ATOM 1378 C C . VAL A 1 172 ? 5.796 -10.355 10.539 1.00 86.81 172 VAL A C 1
ATOM 1380 O O . VAL A 1 172 ? 5.628 -9.198 10.909 1.00 86.81 172 VAL A O 1
ATOM 1383 N N . HIS A 1 173 ? 6.406 -10.636 9.384 1.00 83.62 173 HIS A N 1
ATOM 1384 C CA . HIS A 1 173 ? 6.946 -9.584 8.521 1.00 83.62 173 HIS A CA 1
ATOM 1385 C C . HIS A 1 173 ? 5.856 -8.660 7.948 1.00 83.62 173 HIS A C 1
ATOM 1387 O O . HIS A 1 173 ? 6.136 -7.500 7.675 1.00 83.62 173 HIS A O 1
ATOM 1393 N N . ILE A 1 174 ? 4.610 -9.123 7.807 1.00 87.19 174 ILE A N 1
ATOM 1394 C CA . ILE A 1 174 ? 3.480 -8.283 7.379 1.00 87.19 174 ILE A CA 1
ATOM 1395 C C . ILE A 1 174 ? 3.026 -7.371 8.518 1.00 87.19 174 ILE A C 1
ATOM 1397 O O . ILE A 1 174 ? 2.799 -6.181 8.307 1.00 87.19 174 ILE A O 1
ATOM 1401 N N . LEU A 1 175 ? 2.994 -7.891 9.746 1.00 91.50 175 LEU A N 1
ATOM 1402 C CA . LEU A 1 175 ? 2.721 -7.083 10.937 1.00 91.50 175 LEU A CA 1
ATOM 1403 C C . LEU A 1 175 ? 3.825 -6.043 11.179 1.00 91.50 175 LEU A C 1
ATOM 1405 O O . LEU A 1 175 ? 3.532 -4.906 11.548 1.00 91.50 175 LEU A O 1
ATOM 1409 N N . TYR A 1 176 ? 5.085 -6.402 10.914 1.00 90.38 176 TYR A N 1
ATOM 1410 C CA . TYR A 1 176 ? 6.208 -5.466 10.941 1.00 90.38 176 TYR A CA 1
ATOM 1411 C C . TYR A 1 176 ? 6.002 -4.317 9.949 1.00 90.38 176 TYR A C 1
ATOM 1413 O O . TYR A 1 176 ? 6.162 -3.162 10.330 1.00 90.38 176 TYR A O 1
ATOM 1421 N N . ARG A 1 177 ? 5.565 -4.603 8.713 1.00 90.69 177 ARG A N 1
ATOM 1422 C CA . ARG A 1 177 ? 5.233 -3.557 7.728 1.00 90.69 177 ARG A CA 1
ATOM 1423 C C . ARG A 1 177 ? 4.126 -2.642 8.226 1.00 90.69 177 ARG A C 1
ATOM 1425 O O . ARG A 1 177 ? 4.277 -1.430 8.154 1.00 90.69 177 ARG A O 1
ATOM 1432 N N . ALA A 1 178 ? 3.052 -3.203 8.780 1.00 94.62 178 ALA A N 1
ATOM 1433 C CA . ALA A 1 178 ? 1.971 -2.412 9.363 1.00 94.62 178 ALA A CA 1
ATOM 1434 C C . ALA A 1 178 ? 2.484 -1.470 10.463 1.00 94.62 178 ALA A C 1
ATOM 1436 O O . ALA A 1 178 ? 2.093 -0.303 10.522 1.00 94.62 178 ALA A O 1
ATOM 1437 N N . ARG A 1 179 ? 3.410 -1.948 11.303 1.00 95.25 179 ARG A N 1
ATOM 1438 C CA . ARG A 1 179 ? 4.032 -1.106 12.322 1.00 95.25 179 ARG A CA 1
ATOM 1439 C C . ARG A 1 179 ? 4.940 -0.029 11.723 1.00 95.25 179 ARG A C 1
ATOM 1441 O O . ARG A 1 179 ? 4.818 1.125 12.122 1.00 95.25 179 ARG A O 1
ATOM 1448 N N . ALA A 1 180 ? 5.774 -0.383 10.748 1.00 91.62 180 ALA A N 1
ATOM 1449 C CA . ALA A 1 180 ? 6.654 0.555 10.058 1.00 91.62 180 ALA A CA 1
ATOM 1450 C C . ALA A 1 180 ? 5.860 1.688 9.394 1.00 91.62 180 ALA A C 1
ATOM 1452 O O . ALA A 1 180 ? 6.218 2.848 9.550 1.00 91.62 180 ALA A O 1
ATOM 1453 N N . ILE A 1 181 ? 4.731 1.384 8.739 1.00 92.88 181 ILE A N 1
ATOM 1454 C CA . ILE A 1 181 ? 3.837 2.408 8.171 1.00 92.88 181 ILE A CA 1
ATOM 1455 C C . ILE A 1 181 ? 3.431 3.421 9.237 1.00 92.88 181 ILE A C 1
ATOM 1457 O O . ILE A 1 181 ? 3.514 4.621 9.000 1.00 92.88 181 ILE A O 1
ATOM 1461 N N . MET A 1 182 ? 2.990 2.951 10.408 1.00 93.31 182 MET A N 1
ATOM 1462 C CA . MET A 1 182 ? 2.648 3.851 11.504 1.00 93.31 182 MET A CA 1
ATOM 1463 C C . MET A 1 182 ? 3.847 4.706 11.910 1.00 93.31 182 MET A C 1
ATOM 1465 O O . MET A 1 182 ? 3.719 5.923 11.979 1.00 93.31 182 MET A O 1
ATOM 1469 N N . ASP A 1 183 ? 4.998 4.093 12.165 1.00 93.00 183 ASP A N 1
ATOM 1470 C CA . ASP A 1 183 ? 6.176 4.825 12.629 1.00 93.00 183 ASP A CA 1
ATOM 1471 C C . ASP A 1 183 ? 6.613 5.893 11.605 1.00 93.00 183 ASP A C 1
ATOM 1473 O O . ASP A 1 183 ? 6.868 7.027 12.000 1.00 93.00 183 ASP A O 1
ATOM 1477 N N . HIS A 1 184 ? 6.567 5.591 10.303 1.00 90.12 184 HIS A N 1
ATOM 1478 C CA . HIS A 1 184 ? 6.847 6.546 9.228 1.00 90.12 184 HIS A CA 1
ATOM 1479 C C . HIS A 1 184 ? 5.811 7.677 9.142 1.00 90.12 184 HIS A C 1
ATOM 1481 O O . HIS A 1 184 ? 6.170 8.851 9.145 1.00 90.12 184 HIS A O 1
ATOM 1487 N N . VAL A 1 185 ? 4.511 7.356 9.125 1.00 88.94 185 VAL A N 1
ATOM 1488 C CA . VAL A 1 185 ? 3.446 8.373 9.021 1.00 88.94 185 VAL A CA 1
ATOM 1489 C C . VAL A 1 185 ? 3.453 9.323 10.217 1.00 88.94 185 VAL A C 1
ATOM 1491 O O . VAL A 1 185 ? 3.233 10.518 10.049 1.00 88.94 185 VAL A O 1
ATOM 1494 N N . PHE A 1 186 ? 3.710 8.805 11.420 1.00 89.75 186 PHE A N 1
ATOM 1495 C CA . PHE A 1 186 ? 3.781 9.616 12.636 1.00 89.75 186 PHE A CA 1
ATOM 1496 C C . PHE A 1 186 ? 5.141 10.300 12.842 1.00 89.75 186 PHE A C 1
ATOM 1498 O O . PHE A 1 186 ? 5.255 11.113 13.758 1.00 89.75 186 PHE A O 1
ATOM 1505 N N . ALA A 1 187 ? 6.157 9.977 12.038 1.00 89.06 187 ALA A N 1
ATOM 1506 C CA . ALA A 1 187 ? 7.418 10.713 12.002 1.00 89.06 187 ALA A CA 1
ATOM 1507 C C . ALA A 1 187 ? 7.337 11.960 11.103 1.00 89.06 187 ALA A C 1
ATOM 1509 O O . ALA A 1 187 ? 8.109 12.894 11.308 1.00 89.06 187 ALA A O 1
ATOM 1510 N N . CYS A 1 188 ? 6.405 11.994 10.141 1.00 83.56 188 CYS A N 1
ATOM 1511 C CA . CYS A 1 188 ? 6.130 13.189 9.343 1.00 83.56 188 CYS A CA 1
ATOM 1512 C C . CYS A 1 188 ? 5.578 14.328 10.212 1.00 83.56 188 CYS A C 1
ATOM 1514 O O . CYS A 1 188 ? 4.791 14.099 11.134 1.00 83.56 188 CYS A O 1
ATOM 1516 N N . ARG A 1 189 ? 5.913 15.574 9.865 1.00 80.81 189 ARG A N 1
ATOM 1517 C CA . ARG A 1 189 ? 5.363 16.754 10.551 1.00 80.81 189 ARG A CA 1
ATOM 1518 C C . ARG A 1 189 ? 3.843 16.875 10.379 1.00 80.81 189 ARG A C 1
ATOM 1520 O O . ARG A 1 189 ? 3.302 16.698 9.287 1.00 80.81 189 ARG A O 1
ATOM 1527 N N . ASP A 1 190 ? 3.167 17.283 11.452 1.00 68.75 190 ASP A N 1
ATOM 1528 C CA . ASP A 1 190 ? 1.704 17.432 11.536 1.00 68.75 190 ASP A CA 1
ATOM 1529 C C . ASP A 1 190 ? 1.113 18.461 10.552 1.00 68.75 190 ASP A C 1
ATOM 1531 O O . ASP A 1 190 ? -0.064 18.374 10.196 1.00 68.75 190 ASP A O 1
ATOM 1535 N N . GLU A 1 191 ? 1.901 19.456 10.139 1.00 63.12 191 GLU A N 1
ATOM 1536 C CA . GLU A 1 191 ? 1.489 20.505 9.191 1.00 63.12 191 GLU A CA 1
ATOM 1537 C C . GLU A 1 191 ? 1.730 20.109 7.730 1.00 63.12 191 GLU A C 1
ATOM 1539 O O . GLU A 1 191 ? 1.192 20.719 6.804 1.00 63.12 191 GLU A O 1
ATOM 1544 N N . CYS A 1 192 ? 2.514 19.055 7.512 1.00 62.50 192 CYS A N 1
ATOM 1545 C CA . CYS A 1 192 ? 2.887 18.624 6.186 1.00 62.50 192 CYS A CA 1
ATOM 1546 C C . CYS A 1 192 ? 1.707 17.893 5.528 1.00 62.50 192 CYS A C 1
ATOM 1548 O O . CYS A 1 192 ? 1.243 16.851 6.000 1.00 62.50 192 CYS A O 1
ATOM 1550 N N . MET A 1 193 ? 1.244 18.407 4.380 1.00 65.00 193 MET A N 1
ATOM 1551 C CA . MET A 1 193 ? 0.190 17.794 3.545 1.00 65.00 193 MET A CA 1
ATOM 1552 C C . MET A 1 193 ? 0.543 16.379 3.050 1.00 65.00 193 MET A C 1
ATOM 1554 O O . MET A 1 193 ? -0.267 15.722 2.395 1.00 65.00 193 MET A O 1
ATOM 1558 N N . ILE A 1 194 ? 1.757 15.921 3.332 1.00 61.59 194 ILE A N 1
ATOM 1559 C CA . ILE A 1 194 ? 2.298 14.616 2.989 1.00 61.59 194 ILE A CA 1
ATOM 1560 C C . ILE A 1 194 ? 1.683 13.506 3.851 1.00 61.59 194 ILE A C 1
ATOM 1562 O O . ILE A 1 194 ? 1.256 12.487 3.307 1.00 61.59 194 ILE A O 1
ATOM 1566 N N . SER A 1 195 ? 1.513 13.709 5.165 1.00 60.06 195 SER A N 1
ATOM 1567 C CA . SER A 1 195 ? 0.872 12.698 6.030 1.00 60.06 195 SER A CA 1
ATOM 1568 C C . SER A 1 195 ? -0.584 12.434 5.613 1.00 60.06 195 SER A C 1
ATOM 1570 O O . SER A 1 195 ? -1.064 11.301 5.679 1.00 60.06 195 SER A O 1
ATOM 1572 N N . ARG A 1 196 ? -1.257 13.447 5.046 1.00 67.44 196 ARG A N 1
ATOM 1573 C CA . ARG A 1 196 ? -2.581 13.322 4.414 1.00 67.44 196 ARG A CA 1
ATOM 1574 C C . ARG A 1 196 ? -2.577 12.333 3.246 1.00 67.44 196 ARG A C 1
ATOM 1576 O O . ARG A 1 196 ? -3.528 11.575 3.074 1.00 67.44 196 ARG A O 1
ATOM 1583 N N . GLN A 1 197 ? -1.526 12.351 2.431 1.00 69.81 197 GLN A N 1
ATOM 1584 C CA . GLN A 1 197 ? -1.399 11.477 1.264 1.00 69.81 197 GLN A CA 1
ATOM 1585 C C . GLN A 1 197 ? -1.052 10.033 1.660 1.00 69.81 197 GLN A C 1
ATOM 1587 O O . GLN A 1 197 ? -1.198 9.135 0.841 1.00 69.81 197 GLN A O 1
ATOM 1592 N N . ALA A 1 198 ? -0.639 9.782 2.907 1.00 76.19 198 ALA A N 1
ATOM 1593 C CA . ALA A 1 198 ? -0.362 8.443 3.428 1.00 76.19 198 ALA A CA 1
ATOM 1594 C C . ALA A 1 198 ? -1.580 7.780 4.109 1.00 76.19 198 ALA A C 1
ATOM 1596 O O . ALA A 1 198 ? -1.435 6.742 4.759 1.00 76.19 198 ALA A O 1
ATOM 1597 N N . LEU A 1 199 ? -2.790 8.340 3.945 1.00 78.69 199 LEU A N 1
ATOM 1598 C CA . LEU A 1 199 ? -4.029 7.798 4.523 1.00 78.69 199 LEU A CA 1
ATOM 1599 C C . LEU A 1 199 ? -4.267 6.334 4.135 1.00 78.69 199 LEU A C 1
ATOM 1601 O O . LEU A 1 199 ? -4.656 5.534 4.981 1.00 78.69 199 LEU A O 1
ATOM 1605 N N . LEU A 1 200 ? -4.043 5.977 2.871 1.00 80.06 200 LEU A N 1
ATOM 1606 C CA . LEU A 1 200 ? -4.287 4.621 2.390 1.00 80.06 200 LEU A CA 1
ATOM 1607 C C . LEU A 1 200 ? -3.313 3.598 3.013 1.00 80.06 200 LEU A C 1
ATOM 1609 O O . LEU A 1 200 ? -3.798 2.632 3.607 1.00 80.06 200 LEU A O 1
ATOM 1613 N N . PRO A 1 201 ? -1.979 3.802 2.984 1.00 85.69 201 PRO A N 1
ATOM 1614 C CA . PRO A 1 201 ? -1.058 2.978 3.764 1.00 85.69 201 PRO A CA 1
ATOM 1615 C C . PRO A 1 201 ? -1.451 2.874 5.240 1.00 85.69 201 PRO A C 1
ATOM 1617 O O . PRO A 1 201 ? -1.474 1.778 5.801 1.00 85.69 201 PRO A O 1
ATOM 1620 N N . LEU A 1 202 ? -1.811 3.995 5.872 1.00 88.56 202 LEU A N 1
ATOM 1621 C CA . LEU A 1 202 ? -2.198 4.017 7.282 1.00 88.56 202 LEU A CA 1
ATOM 1622 C C . LEU A 1 202 ? -3.478 3.210 7.549 1.00 88.56 202 LEU A C 1
ATOM 1624 O O . LEU A 1 202 ? -3.585 2.538 8.575 1.00 88.56 202 LEU A O 1
ATOM 1628 N N . PHE A 1 203 ? -4.433 3.237 6.621 1.00 86.81 203 PHE A N 1
ATOM 1629 C CA . PHE A 1 203 ? -5.636 2.415 6.683 1.00 86.81 203 PHE A CA 1
ATOM 1630 C C . PHE A 1 203 ? -5.297 0.921 6.611 1.00 86.81 203 PHE A C 1
ATOM 1632 O O . PHE A 1 203 ? -5.788 0.147 7.436 1.00 86.81 203 PHE A O 1
ATOM 1639 N N . PHE A 1 204 ? -4.400 0.520 5.703 1.00 90.19 204 PHE A N 1
ATOM 1640 C CA . PHE A 1 204 ? -3.902 -0.857 5.644 1.00 90.19 204 PHE A CA 1
ATOM 1641 C C . PHE A 1 204 ? -3.239 -1.273 6.958 1.00 90.19 204 PHE A C 1
ATOM 1643 O O . PHE A 1 204 ? -3.579 -2.315 7.515 1.00 90.19 204 PHE A O 1
ATOM 1650 N N . ALA A 1 205 ? -2.365 -0.426 7.509 1.00 93.81 205 ALA A N 1
ATOM 1651 C CA . ALA A 1 205 ? -1.739 -0.671 8.804 1.00 93.81 205 ALA A CA 1
ATOM 1652 C C . ALA A 1 205 ? -2.775 -0.850 9.922 1.00 93.81 205 ALA A C 1
ATOM 1654 O O . ALA A 1 205 ? -2.683 -1.781 10.722 1.00 93.81 205 ALA A O 1
ATOM 1655 N N . GLY A 1 206 ? -3.799 0.004 9.959 1.00 92.44 206 GLY A N 1
ATOM 1656 C CA . GLY A 1 206 ? -4.868 -0.079 10.948 1.00 92.44 206 GLY A CA 1
ATOM 1657 C C . GLY A 1 206 ? -5.691 -1.369 10.871 1.00 92.44 206 GLY A C 1
ATOM 1658 O O . GLY A 1 206 ? -6.207 -1.805 11.902 1.00 92.44 206 GLY A O 1
ATOM 1659 N N . CYS A 1 207 ? -5.812 -1.972 9.683 1.00 91.44 207 CYS A N 1
ATOM 1660 C CA . CYS A 1 207 ? -6.498 -3.252 9.487 1.00 91.44 207 CYS A CA 1
ATOM 1661 C C . CYS A 1 207 ? -5.690 -4.444 10.025 1.00 91.44 207 CYS A C 1
ATOM 1663 O O . CYS A 1 207 ? -6.277 -5.464 10.389 1.00 91.44 207 CYS A O 1
ATOM 1665 N N . GLU A 1 208 ? -4.361 -4.323 10.092 1.00 93.38 208 GLU A N 1
ATOM 1666 C CA . GLU A 1 208 ? -3.477 -5.379 10.600 1.00 93.38 208 GLU A CA 1
ATOM 1667 C C . GLU A 1 208 ? -3.177 -5.235 12.096 1.00 93.38 208 GLU A C 1
ATOM 1669 O O . GLU A 1 208 ? -3.115 -6.224 12.830 1.00 93.38 208 GLU A O 1
ATOM 1674 N N . LEU A 1 209 ? -3.007 -4.004 12.586 1.00 93.12 209 LEU A N 1
ATOM 1675 C CA . LEU A 1 209 ? -2.579 -3.755 13.959 1.00 93.12 209 LEU A CA 1
ATOM 1676 C C . LEU A 1 209 ? -3.694 -4.042 14.975 1.00 93.12 209 LEU A C 1
ATOM 1678 O O . LEU A 1 209 ? -4.696 -3.329 15.107 1.00 93.12 209 LEU A O 1
ATOM 1682 N N . GLN A 1 210 ? -3.465 -5.079 15.778 1.00 89.25 210 GLN A N 1
ATOM 1683 C CA . GLN A 1 210 ? -4.408 -5.508 16.810 1.00 89.25 210 GLN A CA 1
ATOM 1684 C C . GLN A 1 210 ? -4.353 -4.632 18.068 1.00 89.25 210 GLN A C 1
ATOM 1686 O O . GLN A 1 210 ? -5.372 -4.455 18.742 1.00 89.25 210 GLN A O 1
ATOM 1691 N N . GLU A 1 211 ? -3.203 -4.015 18.346 1.00 90.31 211 GLU A N 1
ATOM 1692 C CA . GLU A 1 211 ? -2.980 -3.197 19.538 1.00 90.31 211 GLU A CA 1
ATOM 1693 C C . GLU A 1 211 ? -3.988 -2.024 19.640 1.00 90.31 211 GLU A C 1
ATOM 1695 O O . GLU A 1 211 ? -4.109 -1.217 18.708 1.00 90.31 211 GLU A O 1
ATOM 1700 N N . PRO A 1 212 ? -4.697 -1.866 20.778 1.00 89.56 212 PRO A N 1
ATOM 1701 C CA . PRO A 1 212 ? -5.666 -0.783 20.965 1.00 89.56 212 PRO A CA 1
ATOM 1702 C C . PRO A 1 212 ? -5.064 0.623 20.850 1.00 89.56 212 PRO A C 1
ATOM 1704 O O . PRO A 1 212 ? -5.702 1.516 20.294 1.00 89.56 212 PRO A O 1
ATOM 1707 N N . MET A 1 213 ? -3.839 0.823 21.346 1.00 90.81 213 MET A N 1
ATOM 1708 C CA . MET A 1 213 ? -3.166 2.128 21.324 1.00 90.81 213 MET A CA 1
ATOM 1709 C C . MET A 1 213 ? -2.814 2.562 19.902 1.00 90.81 213 MET A C 1
ATOM 1711 O O . MET A 1 213 ? -3.079 3.705 19.532 1.00 90.81 213 MET A O 1
ATOM 1715 N N . SER A 1 214 ? -2.290 1.642 19.090 1.00 90.25 214 SER A N 1
ATOM 1716 C CA . SER A 1 214 ? -2.020 1.876 17.668 1.00 90.25 214 SER A CA 1
ATOM 1717 C C . SER A 1 214 ? -3.289 2.315 16.928 1.00 90.25 214 SER A C 1
ATOM 1719 O O . SER A 1 214 ? -3.303 3.336 16.245 1.00 90.25 214 SER A O 1
ATOM 1721 N N . HIS A 1 215 ? -4.403 1.624 17.171 1.00 88.56 215 HIS A N 1
ATOM 1722 C CA . HIS A 1 215 ? -5.689 1.965 16.567 1.00 88.56 215 HIS A CA 1
ATOM 1723 C C . HIS A 1 215 ? -6.215 3.333 17.029 1.00 88.56 215 HIS A C 1
ATOM 1725 O O . HIS A 1 215 ? -6.631 4.144 16.207 1.00 88.56 215 HIS A O 1
ATOM 1731 N N . LYS A 1 216 ? -6.132 3.639 18.332 1.00 90.81 216 LYS A N 1
ATOM 1732 C CA . LYS A 1 216 ? -6.517 4.955 18.867 1.00 90.81 216 LYS A CA 1
ATOM 1733 C C . LYS A 1 216 ? -5.706 6.086 18.229 1.00 90.81 216 LYS A C 1
ATOM 1735 O O . LYS A 1 216 ? -6.271 7.123 17.897 1.00 90.81 216 LYS A O 1
ATOM 1740 N N . ARG A 1 217 ? -4.398 5.889 18.025 1.00 91.38 217 ARG A N 1
ATOM 1741 C CA . ARG A 1 217 ? -3.537 6.868 17.341 1.00 91.38 217 ARG A CA 1
ATOM 1742 C C . ARG A 1 217 ? -3.994 7.118 15.902 1.00 91.38 217 ARG A C 1
ATOM 1744 O O . ARG A 1 217 ? -4.106 8.276 15.514 1.00 91.38 217 ARG A O 1
ATOM 1751 N N . ILE A 1 218 ? -4.297 6.063 15.142 1.00 89.50 218 ILE A N 1
ATOM 1752 C CA . ILE A 1 218 ? -4.787 6.173 13.756 1.00 89.50 218 ILE A CA 1
ATOM 1753 C C . ILE A 1 218 ? -6.118 6.931 13.700 1.00 89.50 218 ILE A C 1
ATOM 1755 O O . ILE A 1 218 ? -6.262 7.856 12.902 1.00 89.50 218 ILE A O 1
ATOM 1759 N N . LEU A 1 219 ? -7.070 6.581 14.570 1.00 89.19 219 LEU A N 1
ATOM 1760 C CA . LEU A 1 219 ? -8.371 7.251 14.631 1.00 89.19 219 LEU A CA 1
ATOM 1761 C C . LEU A 1 219 ? -8.235 8.735 14.990 1.00 89.19 219 LEU A C 1
ATOM 1763 O O . LEU A 1 219 ? -8.858 9.577 14.348 1.00 89.19 219 LEU A O 1
ATOM 1767 N N . ASN A 1 220 ? -7.380 9.068 15.962 1.00 89.25 220 ASN A N 1
ATOM 1768 C CA . ASN A 1 220 ? -7.109 10.456 16.337 1.00 89.25 220 ASN A CA 1
ATOM 1769 C C . ASN A 1 220 ? -6.519 11.258 15.171 1.00 89.25 220 ASN A C 1
ATOM 1771 O O . ASN A 1 220 ? -6.931 12.394 14.941 1.00 89.25 220 ASN A O 1
ATOM 1775 N N . LEU A 1 221 ? -5.582 10.668 14.421 1.00 86.19 221 LEU A N 1
ATOM 1776 C CA . LEU A 1 221 ? -5.014 11.299 13.232 1.00 86.19 221 LEU A CA 1
ATOM 1777 C C . LEU A 1 221 ? -6.096 11.531 12.170 1.00 86.19 221 LEU A C 1
ATOM 1779 O O . LEU A 1 221 ? -6.203 12.638 11.645 1.00 86.19 221 LEU A O 1
ATOM 1783 N N . CYS A 1 222 ? -6.943 10.532 11.901 1.00 82.56 222 CYS A N 1
ATOM 1784 C CA . CYS A 1 222 ? -8.041 10.669 10.941 1.00 82.56 222 CYS A CA 1
ATOM 1785 C C . CYS A 1 222 ? -9.042 11.755 11.361 1.00 82.56 222 CYS A C 1
ATOM 1787 O O . CYS A 1 222 ? -9.440 12.564 10.527 1.00 82.56 222 CYS A O 1
ATOM 1789 N N . SER A 1 223 ? -9.405 11.819 12.647 1.00 85.00 223 SER A N 1
ATOM 1790 C CA . SER A 1 223 ? -10.288 12.863 13.183 1.00 85.00 223 SER A CA 1
ATOM 1791 C C . SER A 1 223 ? -9.670 14.252 13.023 1.00 85.00 223 SER A C 1
ATOM 1793 O O . SER A 1 223 ? -10.310 15.143 12.476 1.00 85.00 223 SER A O 1
ATOM 1795 N N . SER A 1 224 ? -8.403 14.421 13.420 1.00 83.06 224 SER A N 1
ATOM 1796 C CA . SER A 1 224 ? -7.677 15.694 13.299 1.00 83.06 224 SER A CA 1
ATOM 1797 C C . SER A 1 224 ? -7.647 16.192 11.850 1.00 83.06 224 SER A C 1
ATOM 1799 O O . SER A 1 224 ? -7.951 17.353 11.574 1.00 83.06 224 SER A O 1
ATOM 1801 N N . TRP A 1 225 ? -7.351 15.309 10.892 1.00 76.88 225 TRP A N 1
ATOM 1802 C CA . TRP A 1 225 ? -7.339 15.664 9.472 1.00 76.88 225 TRP A CA 1
ATOM 1803 C C . TRP A 1 225 ? -8.729 15.947 8.904 1.00 76.88 225 TRP A C 1
ATOM 1805 O O . TRP A 1 225 ? -8.870 16.866 8.091 1.00 76.88 225 TRP A O 1
ATOM 1815 N N . ASN A 1 226 ? -9.754 15.211 9.339 1.00 76.75 226 ASN A N 1
ATOM 1816 C CA . ASN A 1 226 ? -11.140 15.483 8.969 1.00 76.75 226 ASN A CA 1
ATOM 1817 C C . ASN A 1 226 ? -11.565 16.891 9.414 1.00 76.75 226 ASN A C 1
ATOM 1819 O O . ASN A 1 226 ? -12.094 17.654 8.604 1.00 76.75 226 ASN A O 1
ATOM 1823 N N . ASP A 1 227 ? -11.251 17.262 10.656 1.00 81.38 227 ASP A N 1
ATOM 1824 C CA . ASP A 1 227 ? -11.595 18.569 11.221 1.00 81.38 227 ASP A CA 1
ATOM 1825 C C . ASP A 1 227 ? -10.841 19.708 10.516 1.00 81.38 227 ASP A C 1
ATOM 1827 O O . ASP A 1 227 ? -11.425 20.750 10.208 1.00 81.38 227 ASP A O 1
ATOM 1831 N N . ARG A 1 228 ? -9.555 19.494 10.195 1.00 77.19 228 ARG A N 1
ATOM 1832 C CA . ARG A 1 228 ? -8.697 20.483 9.517 1.00 77.19 228 ARG A CA 1
ATOM 1833 C C . ARG A 1 228 ? -9.072 20.713 8.053 1.00 77.19 228 ARG A C 1
ATOM 1835 O O . ARG A 1 228 ? -9.025 21.846 7.584 1.00 77.19 228 ARG A O 1
ATOM 1842 N N . THR A 1 229 ? -9.393 19.656 7.305 1.00 67.31 229 THR A N 1
ATOM 1843 C CA . THR A 1 229 ? -9.496 19.729 5.832 1.00 67.31 229 THR A CA 1
ATOM 1844 C C . THR A 1 229 ? -10.916 19.626 5.295 1.00 67.31 229 THR A C 1
ATOM 1846 O O . THR A 1 229 ? -11.131 19.915 4.119 1.00 67.31 229 THR A O 1
ATOM 1849 N N . ARG A 1 230 ? -11.881 19.193 6.122 1.00 62.50 230 ARG A N 1
ATOM 1850 C CA . ARG A 1 230 ? -13.243 18.813 5.701 1.00 62.50 230 ARG A CA 1
ATOM 1851 C C . ARG A 1 230 ? -13.265 17.787 4.560 1.00 62.50 230 ARG A C 1
ATOM 1853 O O . ARG A 1 230 ? -14.256 17.666 3.844 1.00 62.50 230 ARG A O 1
ATOM 1860 N N . TYR A 1 231 ? -12.167 17.057 4.363 1.00 56.16 231 TYR A N 1
ATOM 1861 C CA . TYR A 1 231 ? -12.053 16.064 3.310 1.00 56.16 231 TYR A CA 1
ATOM 1862 C C . TYR A 1 231 ? -12.720 14.762 3.754 1.00 56.16 231 TYR A C 1
ATOM 1864 O O . TYR A 1 231 ? -12.196 14.031 4.595 1.00 56.16 231 TYR A O 1
ATOM 1872 N N . HIS A 1 232 ? -13.876 14.463 3.160 1.00 59.50 232 HIS A N 1
ATOM 1873 C CA . HIS A 1 232 ? -14.764 13.375 3.581 1.00 59.50 232 HIS A CA 1
ATOM 1874 C C . HIS A 1 232 ? -14.150 11.962 3.522 1.00 59.50 232 HIS A C 1
ATOM 1876 O O . HIS A 1 232 ? -14.704 11.031 4.108 1.00 59.50 232 HIS A O 1
ATOM 1882 N N . MET A 1 233 ? -13.001 11.755 2.866 1.00 59.66 233 MET A N 1
ATOM 1883 C CA . MET A 1 233 ? -12.334 10.446 2.917 1.00 59.66 233 MET A CA 1
ATOM 1884 C C . MET A 1 233 ? -11.925 10.068 4.343 1.00 59.66 233 MET A C 1
ATOM 1886 O O . MET A 1 233 ? -12.157 8.934 4.742 1.00 59.66 233 MET A O 1
ATOM 1890 N N . PHE A 1 234 ? -11.415 11.004 5.151 1.00 57.22 234 PHE A N 1
ATOM 1891 C CA . PHE A 1 234 ? -10.992 10.701 6.526 1.00 57.22 234 PHE A CA 1
ATOM 1892 C C . PHE A 1 234 ? -12.172 10.329 7.431 1.00 57.22 234 PHE A C 1
ATOM 1894 O O . PHE A 1 234 ? -12.062 9.398 8.229 1.00 57.22 234 PHE A O 1
ATOM 1901 N N . SER A 1 235 ? -13.323 10.992 7.258 1.00 61.34 235 SER A N 1
ATOM 1902 C CA . SER A 1 235 ? -14.563 10.617 7.950 1.00 61.34 235 SER A CA 1
ATOM 1903 C C . SER A 1 235 ? -15.097 9.253 7.518 1.00 61.34 235 SER A C 1
ATOM 1905 O O . SER A 1 235 ? -15.795 8.613 8.291 1.00 61.34 235 SER A O 1
ATOM 1907 N N . THR A 1 236 ? -14.777 8.805 6.301 1.00 68.56 236 THR A N 1
ATOM 1908 C CA . THR A 1 236 ? -15.218 7.506 5.765 1.00 68.56 236 THR A CA 1
ATOM 1909 C C . THR A 1 236 ? -14.279 6.373 6.191 1.00 68.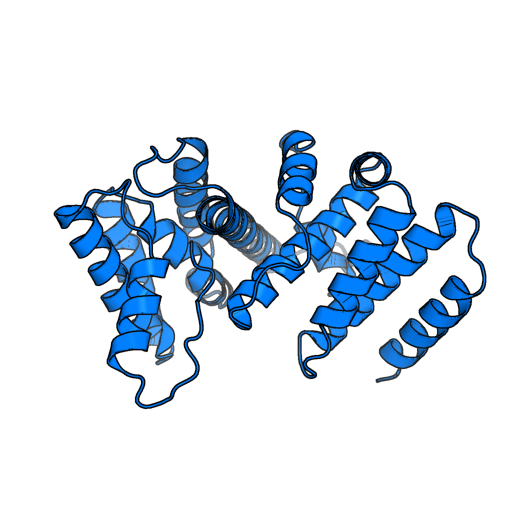56 236 THR A C 1
ATOM 1911 O O . THR A 1 236 ? -14.723 5.250 6.424 1.00 68.56 236 THR A O 1
ATOM 1914 N N . THR A 1 237 ? -12.988 6.665 6.373 1.00 72.62 237 THR A N 1
ATOM 1915 C CA . THR A 1 237 ? -11.988 5.695 6.843 1.00 72.62 237 THR A CA 1
ATOM 1916 C C . THR A 1 237 ? -12.272 5.201 8.260 1.00 72.62 237 THR A C 1
ATOM 1918 O O . THR A 1 237 ? -12.115 4.012 8.528 1.00 72.62 237 THR A O 1
ATOM 1921 N N . ILE A 1 238 ? -12.706 6.085 9.166 1.00 80.25 238 ILE A N 1
ATOM 1922 C CA . ILE A 1 238 ? -13.003 5.746 10.570 1.00 80.25 238 ILE A CA 1
ATOM 1923 C C . ILE A 1 238 ? -14.038 4.606 10.689 1.00 80.25 238 ILE A C 1
ATOM 1925 O O . ILE A 1 238 ? -13.679 3.550 11.217 1.00 80.25 238 ILE A O 1
ATOM 1929 N N . PRO A 1 239 ? -15.278 4.743 10.173 1.00 79.81 239 PRO A N 1
ATOM 1930 C CA . PRO A 1 239 ? -16.288 3.694 10.295 1.00 79.81 239 PRO A CA 1
ATOM 1931 C C . PRO A 1 239 ? -15.895 2.417 9.545 1.00 79.81 239 PRO A C 1
ATOM 1933 O O . PRO A 1 239 ? -16.246 1.319 9.977 1.00 79.81 239 PRO A O 1
ATOM 1936 N N . LEU A 1 240 ? -15.134 2.525 8.450 1.00 81.38 240 LEU A N 1
ATOM 1937 C CA . LEU A 1 240 ? -14.645 1.357 7.722 1.00 81.38 240 LEU A CA 1
ATOM 1938 C C . LEU A 1 240 ? -13.627 0.560 8.552 1.00 81.38 240 LEU A C 1
ATOM 1940 O O . LEU A 1 240 ? -13.716 -0.664 8.638 1.00 81.38 240 LEU A O 1
ATOM 1944 N N . LEU A 1 241 ? -12.693 1.248 9.211 1.00 85.38 241 LEU A N 1
ATOM 1945 C CA . LEU A 1 241 ? -11.696 0.623 10.076 1.00 85.38 241 LEU A CA 1
ATOM 1946 C C . LEU A 1 241 ? -12.349 -0.066 11.285 1.00 85.38 241 LEU A C 1
ATOM 1948 O O . LEU A 1 241 ? -11.968 -1.175 11.669 1.00 85.38 241 LEU A O 1
ATOM 1952 N N . GLU A 1 242 ? -13.361 0.575 11.868 1.00 90.00 242 GLU A N 1
ATOM 1953 C CA . GLU A 1 242 ? -14.156 0.003 12.954 1.00 90.00 242 GLU A CA 1
ATOM 1954 C C . GLU A 1 242 ? -14.936 -1.237 12.501 1.00 90.00 242 GLU A C 1
ATOM 1956 O O . GLU A 1 242 ? -14.947 -2.241 13.219 1.00 90.00 242 GLU A O 1
ATOM 1961 N N . ALA A 1 243 ? -15.525 -1.211 11.300 1.00 87.00 243 ALA A N 1
ATOM 1962 C CA . ALA A 1 243 ? -16.244 -2.345 10.723 1.00 87.00 243 ALA A CA 1
ATOM 1963 C C . ALA A 1 243 ? -15.327 -3.557 10.498 1.00 87.00 243 ALA A C 1
ATOM 1965 O O . ALA A 1 243 ? -15.663 -4.667 10.919 1.00 87.00 243 ALA A O 1
ATOM 1966 N N . VAL A 1 244 ? -14.139 -3.343 9.915 1.00 87.62 244 VAL A N 1
ATOM 1967 C CA . VAL A 1 244 ? -13.123 -4.398 9.745 1.00 87.62 244 VAL A CA 1
ATOM 1968 C C . VAL A 1 244 ? -12.776 -5.015 11.096 1.00 87.62 244 VAL A C 1
ATOM 1970 O O . VAL A 1 244 ? -12.793 -6.237 11.251 1.00 87.62 244 VAL A O 1
ATOM 1973 N N . LYS A 1 245 ? -12.523 -4.183 12.110 1.00 89.56 245 LYS A N 1
ATOM 1974 C CA . LYS A 1 245 ? -12.121 -4.658 13.438 1.00 89.56 245 LYS A CA 1
ATOM 1975 C C . LYS A 1 245 ? -13.245 -5.388 14.170 1.00 89.56 245 LYS A C 1
ATOM 1977 O O . LYS A 1 245 ? -12.989 -6.373 14.863 1.00 89.56 245 LYS A O 1
ATOM 1982 N N . ALA A 1 246 ? -14.487 -4.931 14.030 1.00 91.19 246 ALA A N 1
ATOM 1983 C CA . ALA A 1 246 ? -15.650 -5.625 14.570 1.00 91.19 246 ALA A CA 1
ATOM 1984 C C . ALA A 1 246 ? -15.778 -7.026 13.957 1.00 91.19 246 ALA A C 1
ATOM 1986 O O . ALA A 1 246 ? -15.905 -8.008 14.687 1.00 91.19 246 ALA A O 1
ATOM 1987 N N . GLU A 1 247 ? -15.647 -7.138 12.636 1.00 91.06 247 GLU A N 1
ATOM 1988 C CA . GLU A 1 247 ? -15.762 -8.421 11.951 1.00 91.06 247 GLU A CA 1
ATOM 1989 C C . GLU A 1 247 ? -14.582 -9.359 12.258 1.00 91.06 247 GLU A C 1
ATOM 1991 O O . GLU A 1 247 ? -14.796 -10.550 12.493 1.00 91.06 247 GLU A O 1
ATOM 1996 N N . GLN A 1 248 ? -13.360 -8.829 12.377 1.00 92.25 248 GLN A N 1
ATOM 1997 C CA . GLN A 1 248 ? -12.192 -9.580 12.853 1.00 92.25 248 GLN A CA 1
ATOM 1998 C C . GLN A 1 248 ? -12.394 -10.137 14.271 1.00 92.25 248 GLN A C 1
ATOM 2000 O O . GLN A 1 248 ? -12.013 -11.276 14.533 1.00 92.25 248 GLN A O 1
ATOM 2005 N N . ARG A 1 249 ? -13.031 -9.391 15.187 1.00 91.56 249 ARG A N 1
ATOM 2006 C CA . ARG A 1 249 ? -13.356 -9.897 16.538 1.00 91.56 249 ARG A CA 1
ATOM 2007 C C . ARG A 1 249 ? -14.371 -11.037 16.500 1.0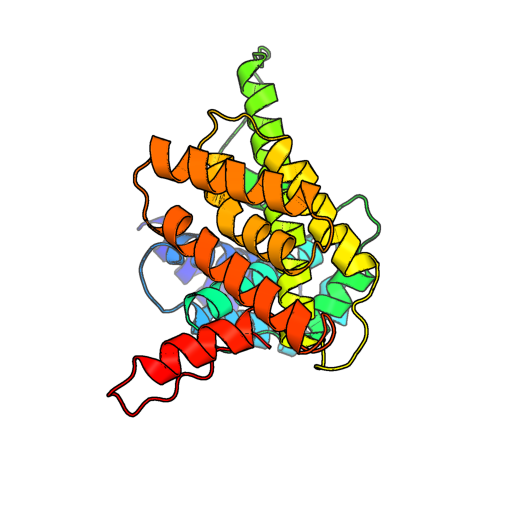0 91.56 249 ARG A C 1
ATOM 2009 O O . ARG A 1 249 ? -14.277 -11.954 17.307 1.00 91.56 249 ARG A O 1
ATOM 2016 N N . THR A 1 250 ? -15.339 -10.979 15.588 1.00 92.69 250 THR A N 1
ATOM 2017 C CA . THR A 1 250 ? -16.397 -11.993 15.482 1.00 92.69 250 THR A CA 1
ATOM 2018 C C . THR A 1 250 ? -15.927 -13.258 14.767 1.00 92.69 250 THR A C 1
ATOM 2020 O O . THR A 1 250 ? -16.220 -14.363 15.215 1.00 92.69 250 THR A O 1
ATOM 2023 N N . LYS A 1 251 ? -15.221 -13.116 13.641 1.00 90.94 251 LYS A N 1
ATOM 2024 C CA . LYS A 1 251 ? -14.855 -14.239 12.759 1.00 90.94 251 LYS A CA 1
ATOM 2025 C C . LYS A 1 251 ? -13.419 -14.728 12.960 1.00 90.94 251 LYS A C 1
ATOM 2027 O O . LYS A 1 251 ? -13.101 -15.850 12.562 1.00 90.94 251 LYS A O 1
ATOM 2032 N N . GLY A 1 252 ? -12.581 -13.921 13.603 1.00 89.69 252 GLY A N 1
ATOM 2033 C CA . GLY A 1 252 ? -11.151 -14.147 13.782 1.00 89.69 252 GLY A CA 1
ATOM 2034 C C . GLY A 1 252 ? -10.316 -13.291 12.830 1.00 89.69 252 GLY A C 1
ATOM 2035 O O . GLY A 1 252 ? -10.646 -13.150 11.652 1.00 89.69 252 GLY A O 1
ATOM 2036 N N . PHE A 1 253 ? -9.208 -12.758 13.349 1.00 88.75 253 PHE A N 1
ATOM 2037 C CA . PHE A 1 253 ? -8.250 -11.926 12.611 1.00 88.75 253 PHE A CA 1
ATOM 2038 C C . PHE A 1 253 ? -7.757 -12.592 11.318 1.00 88.75 253 PHE A C 1
ATOM 2040 O O . PHE A 1 253 ? -7.757 -11.982 10.254 1.00 88.75 253 PHE A O 1
ATOM 2047 N N . GLU A 1 254 ? -7.459 -13.887 11.394 1.00 88.19 254 GLU A N 1
ATOM 2048 C CA . GLU A 1 254 ? -6.942 -14.690 10.281 1.00 88.19 254 GLU A CA 1
ATOM 2049 C C . GLU A 1 254 ? -7.979 -15.004 9.201 1.00 88.19 254 GLU A C 1
ATOM 2051 O O . GLU A 1 254 ? -7.657 -15.668 8.225 1.00 88.19 254 GLU A O 1
ATOM 2056 N N . LYS A 1 255 ? -9.242 -14.593 9.360 1.00 87.81 255 LYS A N 1
ATOM 2057 C CA . LYS A 1 255 ? -10.311 -14.898 8.393 1.00 87.81 255 LYS A CA 1
ATOM 2058 C C . LYS A 1 255 ? -10.843 -13.675 7.669 1.00 87.81 255 LYS A C 1
ATOM 2060 O O . LYS A 1 255 ? -11.584 -13.842 6.705 1.00 87.81 255 LYS A O 1
ATOM 2065 N N . VAL A 1 256 ? -10.508 -12.482 8.153 1.00 87.00 256 VAL A N 1
ATOM 2066 C CA . VAL A 1 256 ? -11.133 -11.237 7.716 1.00 87.00 256 VAL A CA 1
ATOM 2067 C C . VAL A 1 256 ? -10.076 -10.222 7.344 1.00 87.00 256 VAL A C 1
ATOM 2069 O O . VAL A 1 256 ? -9.200 -9.881 8.143 1.00 87.00 256 VAL A O 1
ATOM 2072 N N . TRP A 1 257 ? -10.234 -9.682 6.144 1.00 85.56 257 TRP A N 1
ATOM 2073 C CA . TRP A 1 257 ? -9.511 -8.503 5.704 1.00 85.56 257 TRP A CA 1
ATOM 2074 C C . TRP A 1 257 ? -10.460 -7.473 5.090 1.00 85.56 257 TRP A C 1
ATOM 2076 O O . TRP A 1 257 ? -11.652 -7.735 4.924 1.00 85.56 257 TRP A O 1
ATOM 2086 N N . LEU A 1 258 ? -9.938 -6.279 4.803 1.00 81.69 258 LEU A N 1
ATOM 2087 C CA . LEU A 1 258 ? -10.730 -5.119 4.390 1.00 81.69 258 LEU A CA 1
ATOM 2088 C C . LEU A 1 258 ? -11.555 -5.365 3.123 1.00 81.69 258 LEU A C 1
ATOM 2090 O O . LEU A 1 258 ? -12.662 -4.840 3.017 1.00 81.69 258 LEU A O 1
ATOM 2094 N N . GLY A 1 259 ? -11.066 -6.204 2.209 1.00 73.50 259 GLY A N 1
ATOM 2095 C CA . GLY A 1 259 ? -11.732 -6.462 0.938 1.00 73.50 259 GLY A CA 1
ATOM 2096 C C . GLY A 1 259 ? -13.137 -6.994 1.055 1.00 73.50 259 GLY A C 1
ATOM 2097 O O . GLY A 1 259 ? -14.085 -6.406 0.549 1.00 73.50 259 GLY A O 1
ATOM 2098 N N . GLN A 1 260 ? -13.283 -8.039 1.857 1.00 76.56 260 GLN A N 1
ATOM 2099 C CA . GLN A 1 260 ? -14.557 -8.702 2.111 1.00 76.56 260 GLN A CA 1
ATOM 2100 C C . GLN A 1 260 ? -15.618 -7.760 2.706 1.00 76.56 260 GLN A C 1
ATOM 2102 O O . GLN A 1 260 ? -16.818 -8.017 2.578 1.00 76.56 260 GLN A O 1
ATOM 2107 N N . ILE A 1 261 ? -15.188 -6.696 3.393 1.00 76.44 261 ILE A N 1
ATOM 2108 C CA . ILE A 1 261 ? -16.073 -5.681 3.973 1.00 76.44 261 ILE A CA 1
ATOM 2109 C C . ILE A 1 261 ? -16.519 -4.692 2.899 1.00 76.44 261 ILE A C 1
ATOM 2111 O O . ILE A 1 261 ? -17.715 -4.425 2.773 1.00 76.44 261 ILE A O 1
ATOM 2115 N N . ILE A 1 262 ? -15.567 -4.181 2.114 1.00 70.38 262 ILE A N 1
ATOM 2116 C CA . ILE A 1 262 ? -15.822 -3.197 1.058 1.00 70.38 262 ILE A CA 1
ATOM 2117 C C . ILE A 1 262 ? -16.710 -3.810 -0.036 1.00 70.38 262 ILE A C 1
ATOM 2119 O O . ILE A 1 262 ? -17.704 -3.202 -0.437 1.00 70.38 262 ILE A O 1
ATOM 2123 N N . ASP A 1 263 ? -16.436 -5.051 -0.442 1.00 68.75 263 ASP A N 1
ATOM 2124 C CA . ASP A 1 263 ? -17.233 -5.803 -1.419 1.00 68.75 263 ASP A CA 1
ATOM 2125 C C . ASP A 1 263 ? -18.683 -5.965 -0.966 1.00 68.75 263 ASP A C 1
ATOM 2127 O O . ASP A 1 263 ? -19.627 -5.805 -1.748 1.00 68.75 263 ASP A O 1
ATOM 2131 N N . ARG A 1 264 ? -18.880 -6.256 0.325 1.00 72.12 264 ARG A N 1
ATOM 2132 C CA . ARG A 1 264 ? -20.213 -6.437 0.902 1.00 72.12 264 ARG A CA 1
ATOM 2133 C C . ARG A 1 264 ? -20.989 -5.126 0.941 1.00 72.12 264 ARG A C 1
ATOM 2135 O O . ARG A 1 264 ? -22.159 -5.134 0.572 1.00 72.12 264 ARG A O 1
ATOM 2142 N N . GLN A 1 265 ? -20.350 -4.027 1.348 1.00 66.44 265 GLN A N 1
ATOM 2143 C CA . GLN A 1 265 ? -20.977 -2.699 1.366 1.00 66.44 265 GLN A CA 1
ATOM 2144 C C . GLN A 1 265 ? -21.412 -2.264 -0.042 1.00 66.44 265 GLN A C 1
ATOM 2146 O O . GLN A 1 265 ? -22.513 -1.748 -0.220 1.00 66.44 265 GLN A O 1
ATOM 2151 N N . HIS A 1 266 ? -20.610 -2.561 -1.067 1.00 60.44 266 HIS A N 1
ATOM 2152 C CA . HIS A 1 266 ? -20.984 -2.285 -2.455 1.00 60.44 266 HIS A CA 1
ATOM 2153 C C . HIS A 1 266 ? -22.071 -3.223 -3.001 1.00 60.44 266 HIS A C 1
ATOM 2155 O O . HIS A 1 266 ? -22.896 -2.803 -3.815 1.00 60.44 266 HIS A O 1
ATOM 2161 N N . SER A 1 267 ? -22.119 -4.474 -2.541 1.00 58.38 267 SER A N 1
ATOM 2162 C CA . SER A 1 267 ? -23.173 -5.427 -2.915 1.00 58.38 267 SER A CA 1
ATOM 2163 C C . SER A 1 267 ? -24.534 -5.070 -2.303 1.00 58.38 267 SER A C 1
ATOM 2165 O O . SER A 1 267 ? -25.563 -5.355 -2.907 1.00 58.38 267 SER A O 1
ATOM 2167 N N . SER A 1 268 ? -24.562 -4.430 -1.128 1.00 56.75 268 SER A N 1
ATOM 2168 C CA . SER A 1 268 ? -25.805 -3.944 -0.509 1.00 56.75 268 SER A CA 1
ATOM 2169 C C . SER A 1 268 ? -26.365 -2.670 -1.153 1.00 56.75 268 SER A C 1
ATOM 2171 O O . SER A 1 268 ? -27.573 -2.462 -1.090 1.00 56.75 268 SER A O 1
ATOM 2173 N N . ASP A 1 269 ? -25.518 -1.859 -1.796 1.00 50.66 269 ASP A N 1
ATOM 2174 C CA . ASP A 1 269 ? -25.901 -0.579 -2.421 1.00 50.66 269 ASP A CA 1
ATOM 2175 C C . ASP A 1 269 ? -26.187 -0.674 -3.937 1.00 50.66 269 ASP A C 1
ATOM 2177 O O . ASP A 1 269 ? -26.618 0.302 -4.556 1.00 50.66 269 ASP A O 1
ATOM 2181 N N . SER A 1 270 ? -25.959 -1.825 -4.582 1.00 44.12 270 SER A N 1
ATOM 2182 C CA . SER A 1 270 ? -26.041 -1.952 -6.045 1.00 44.12 270 SER A CA 1
ATOM 2183 C C . SER A 1 270 ? -27.392 -2.483 -6.551 1.00 44.12 270 SER A C 1
ATOM 2185 O O . SER A 1 270 ? -27.688 -3.672 -6.511 1.00 44.12 270 SER A O 1
ATOM 2187 N N . HIS A 1 271 ? -28.180 -1.593 -7.166 1.00 45.31 271 HIS A N 1
ATOM 2188 C CA . HIS A 1 271 ? -29.291 -1.929 -8.077 1.00 45.31 271 HIS A CA 1
ATOM 2189 C C . HIS A 1 271 ? -28.828 -2.237 -9.525 1.00 45.31 271 HIS A C 1
ATOM 2191 O O . HIS A 1 271 ? -29.659 -2.355 -10.426 1.00 45.31 271 HIS A O 1
ATOM 2197 N N . PHE A 1 272 ? -27.517 -2.362 -9.779 1.00 37.69 272 PHE A N 1
ATOM 2198 C CA . PHE A 1 272 ? -26.940 -2.529 -11.121 1.00 37.69 272 PHE A CA 1
ATOM 2199 C C . PHE A 1 272 ? -26.246 -3.896 -11.303 1.00 37.69 272 PHE A C 1
ATOM 2201 O O . PHE A 1 272 ? -25.581 -4.365 -10.384 1.00 37.69 272 PHE A O 1
ATOM 2208 N N . PRO A 1 273 ? -26.353 -4.537 -12.488 1.00 35.34 273 PRO A N 1
ATOM 2209 C CA . PRO A 1 273 ? -26.035 -5.957 -12.687 1.00 35.34 273 PRO A CA 1
ATOM 2210 C C . PRO A 1 273 ? -24.549 -6.267 -12.952 1.00 35.34 273 PRO A C 1
ATOM 2212 O O . PRO A 1 273 ? -24.205 -7.418 -13.213 1.00 35.34 273 PRO A O 1
ATOM 2215 N N . LEU A 1 274 ? -23.653 -5.278 -12.900 1.00 38.94 274 LEU A N 1
ATOM 2216 C CA . LEU A 1 274 ? -22.213 -5.510 -13.032 1.00 38.94 274 LEU A CA 1
ATOM 2217 C C . LEU A 1 274 ? -21.622 -5.775 -11.646 1.00 38.94 274 LEU A C 1
ATOM 2219 O O . LEU A 1 274 ? -21.305 -4.854 -10.899 1.00 38.94 274 LEU A O 1
ATOM 2223 N N . HIS A 1 275 ? -21.503 -7.059 -11.308 1.00 39.09 275 HIS A N 1
ATOM 2224 C CA . HIS A 1 275 ? -20.768 -7.533 -10.138 1.00 39.09 275 HIS A CA 1
ATOM 2225 C C . HIS A 1 275 ? -19.278 -7.214 -10.326 1.00 39.09 275 HIS A C 1
ATOM 2227 O O . HIS A 1 275 ? -18.524 -7.989 -10.915 1.00 39.09 275 HIS A O 1
ATOM 2233 N N . VAL A 1 276 ? -18.858 -6.041 -9.856 1.00 37.31 276 VAL A N 1
ATOM 2234 C CA . VAL A 1 276 ? -17.443 -5.687 -9.743 1.00 37.31 276 VAL A CA 1
ATOM 2235 C C . VAL A 1 276 ? -16.877 -6.527 -8.601 1.00 37.31 276 VAL A C 1
ATOM 2237 O O . VAL A 1 276 ? -17.085 -6.208 -7.434 1.00 37.31 276 VAL A O 1
ATOM 2240 N N . ARG A 1 277 ? -16.213 -7.639 -8.939 1.00 40.34 277 ARG A N 1
ATOM 2241 C CA . ARG A 1 277 ? -15.325 -8.340 -8.006 1.00 40.34 277 ARG A CA 1
ATOM 2242 C C . ARG A 1 277 ? -14.181 -7.396 -7.718 1.00 40.34 277 ARG A C 1
ATOM 2244 O O . ARG A 1 277 ? -13.385 -7.110 -8.608 1.00 40.34 277 ARG A O 1
ATOM 2251 N N . ILE A 1 278 ? -14.137 -6.875 -6.506 1.00 43.69 278 ILE A N 1
ATOM 2252 C CA . ILE A 1 278 ? -13.024 -6.039 -6.122 1.00 43.69 278 ILE A CA 1
ATOM 2253 C C . ILE A 1 278 ? -11.900 -6.986 -5.721 1.00 43.69 278 ILE A C 1
ATOM 2255 O O . ILE A 1 278 ? -12.083 -7.887 -4.907 1.00 43.69 278 ILE A O 1
ATOM 2259 N N . CYS A 1 279 ? -10.737 -6.834 -6.344 1.00 41.25 279 CYS A N 1
ATOM 2260 C CA . CYS A 1 279 ? -9.564 -7.640 -6.028 1.00 41.25 279 CYS A CA 1
ATOM 2261 C C . CYS A 1 279 ? -8.918 -7.089 -4.753 1.00 41.25 279 CYS A C 1
ATOM 2263 O O . CYS A 1 279 ? -7.847 -6.488 -4.762 1.00 41.25 279 CYS A O 1
ATOM 2265 N N . PHE A 1 280 ? -9.633 -7.236 -3.643 1.00 43.72 280 PHE A N 1
ATOM 2266 C CA . PHE A 1 280 ? -9.145 -6.937 -2.306 1.00 43.72 280 PHE A CA 1
ATOM 2267 C C . PHE A 1 280 ? -8.855 -8.223 -1.506 1.00 43.72 280 PHE A C 1
ATOM 2269 O O . PHE A 1 280 ? -8.832 -8.167 -0.280 1.00 43.72 280 PHE A O 1
ATOM 2276 N N . GLY A 1 281 ? -8.609 -9.355 -2.177 1.00 34.72 281 GLY A N 1
ATOM 2277 C CA . GLY A 1 281 ? -8.322 -10.651 -1.544 1.00 34.72 281 GLY A CA 1
ATOM 2278 C C . GLY A 1 281 ? -9.557 -11.486 -1.217 1.00 34.72 281 GLY A C 1
ATOM 2279 O O . GLY A 1 281 ? -10.509 -10.955 -0.600 1.00 34.72 281 GLY A O 1
#

Foldseek 3Di:
DVLLVVLVVLLVVLVVDPDDPVSLLSNLVSLLVNLVVCVVDDPCNLVSLLVNQVSCVVVPHLVVQVPDLSSLLSLVSSQLSQLVVCQVVLHDRSDACVNVVSSVVPDPPPRPPVVVVCAVVVDDDDPPDPDCDPVNVLVVLLVSLLVLLVVLLSVLQSCQLRPADQPDDDDPVNLVSLVSNLVSLVVHDLPDCSSVVSLNSPLSSLLQDPDPVSVVVNLVSLVVCCVVPVPCVSVVSNVLSVVSNVVCVVPNSSHTDSQVVVLVVVVVVDPDDDSSNRSSD

pLDDT: mean 70.55, std 17.25, range [32.75, 95.25]

Secondary structure (DSSP, 8-state):
-HHHHHHHHHHHHHTT----HHHHHHHHHHHHHHHHHHTTT-S-HHHHHHHHHHHHHHTTHHHHHTSSHHHHHHHHHHHHHHHHHHHHHT---SS-HHHHHHHHHT--SSS--TTHHHHTTS----SS-----HHHHHHHHHHHHHHHHHHHHHHHHHHHHHT--TTSPPPHHHHHHHHHHHHHHHHS-TT-HHHHHTHHHHHHHHHH---HHHHHHHHHHHHHHHHHH--HHHHHHHHHHHHHHHHHHHH-GGG--HHHHHHHHHHHH--SS--------

Radius of gyration: 20.46 Å; chains: 1; bounding box: 56×46×57 Å